Protein AF-A0A251TJL8-F1 (afdb_monomer_lite)

Structure (mmCIF, N/CA/C/O backbone):
data_AF-A0A251TJL8-F1
#
_entry.id   AF-A0A251TJL8-F1
#
loop_
_atom_site.group_PDB
_atom_site.id
_atom_site.type_symbol
_atom_site.label_atom_id
_atom_site.label_alt_id
_atom_site.label_comp_id
_atom_site.label_asym_id
_atom_site.label_entity_id
_atom_site.label_seq_id
_atom_site.pdbx_PDB_ins_code
_atom_site.Cartn_x
_atom_site.Cartn_y
_atom_site.Cartn_z
_atom_site.occupancy
_atom_site.B_iso_or_equiv
_atom_site.auth_seq_id
_atom_site.auth_comp_id
_atom_site.auth_asym_id
_atom_site.auth_atom_id
_atom_site.pdbx_PDB_model_num
ATOM 1 N N . MET A 1 1 ? 9.223 10.753 -21.180 1.00 59.72 1 MET A N 1
ATOM 2 C CA . MET A 1 1 ? 9.774 10.378 -19.856 1.00 59.72 1 MET A CA 1
ATOM 3 C C . MET A 1 1 ? 9.336 11.410 -18.832 1.00 59.72 1 MET A C 1
ATOM 5 O O . MET A 1 1 ? 9.448 12.601 -19.117 1.00 59.72 1 MET A O 1
ATOM 9 N N . GLY A 1 2 ? 8.805 10.975 -17.691 1.00 65.75 2 GLY A N 1
ATOM 10 C CA . GLY A 1 2 ? 8.322 11.864 -16.628 1.00 65.75 2 GLY A CA 1
ATOM 11 C C . GLY A 1 2 ? 8.995 11.621 -15.283 1.00 65.75 2 GLY A C 1
ATOM 12 O O . GLY A 1 2 ? 9.904 10.798 -15.202 1.00 65.75 2 GLY A O 1
ATOM 13 N N . PRO A 1 3 ? 8.592 12.359 -14.240 1.00 74.06 3 PRO A N 1
ATOM 14 C CA . PRO A 1 3 ? 9.134 12.182 -12.897 1.00 74.06 3 PRO A CA 1
ATOM 15 C C . PRO A 1 3 ? 8.833 10.772 -12.375 1.00 74.06 3 PRO A C 1
ATOM 17 O O . PRO A 1 3 ? 7.787 10.224 -12.689 1.00 74.06 3 PRO A O 1
ATOM 20 N N . VAL A 1 4 ? 9.729 10.216 -11.558 1.00 81.25 4 VAL A N 1
ATOM 21 C CA . VAL A 1 4 ? 9.520 8.965 -10.807 1.00 81.25 4 VAL A CA 1
ATOM 22 C C . VAL A 1 4 ? 9.903 9.190 -9.344 1.00 81.25 4 VAL A C 1
ATOM 24 O O . VAL A 1 4 ? 10.608 10.157 -9.030 1.00 81.25 4 VAL A O 1
ATOM 27 N N . ILE A 1 5 ? 9.463 8.320 -8.432 1.00 80.12 5 ILE A N 1
ATOM 28 C CA . ILE A 1 5 ? 9.844 8.425 -7.013 1.00 80.12 5 ILE A CA 1
ATOM 29 C C . ILE A 1 5 ? 11.186 7.732 -6.772 1.00 80.12 5 ILE A C 1
ATOM 31 O O . ILE A 1 5 ? 11.252 6.528 -6.537 1.00 80.12 5 ILE A O 1
ATOM 35 N N . SER A 1 6 ? 12.261 8.517 -6.808 1.00 79.88 6 SER A N 1
ATOM 36 C CA . SER A 1 6 ? 13.627 8.069 -6.497 1.00 79.88 6 SER A CA 1
ATOM 37 C C . SER A 1 6 ? 14.022 8.088 -5.006 1.00 79.88 6 SER A C 1
ATOM 39 O O . SER A 1 6 ? 14.875 7.284 -4.633 1.00 79.88 6 SER A O 1
ATOM 41 N N . PRO A 1 7 ? 13.470 8.954 -4.126 1.00 83.56 7 PRO A N 1
ATOM 42 C CA . PRO A 1 7 ? 13.736 8.880 -2.684 1.00 83.56 7 PRO A CA 1
ATOM 43 C C . PRO A 1 7 ? 13.122 7.639 -2.020 1.00 83.56 7 PRO A C 1
ATOM 45 O O . PRO A 1 7 ? 12.142 7.094 -2.525 1.00 83.56 7 PRO A O 1
ATOM 48 N N . ASP A 1 8 ? 13.650 7.243 -0.857 1.00 87.31 8 ASP A N 1
ATOM 49 C CA . ASP A 1 8 ? 13.083 6.166 -0.033 1.00 87.31 8 ASP A CA 1
ATOM 50 C C . ASP A 1 8 ? 11.591 6.393 0.257 1.00 87.31 8 ASP A C 1
ATOM 52 O O . ASP A 1 8 ? 11.160 7.472 0.674 1.00 87.31 8 ASP A O 1
ATOM 56 N N . ILE A 1 9 ? 10.798 5.349 0.024 1.00 86.69 9 ILE A N 1
ATOM 57 C CA . ILE A 1 9 ? 9.342 5.380 0.126 1.00 86.69 9 ILE A CA 1
ATOM 58 C C . ILE A 1 9 ? 8.945 4.955 1.539 1.00 86.69 9 ILE A C 1
ATOM 60 O O . ILE A 1 9 ? 9.308 3.874 2.011 1.00 86.69 9 ILE A O 1
ATOM 64 N N . THR A 1 10 ? 8.157 5.792 2.213 1.00 87.19 10 THR A N 1
ATOM 65 C CA . THR A 1 10 ? 7.602 5.492 3.538 1.00 87.19 10 THR A CA 1
ATOM 66 C C . THR A 1 10 ? 6.084 5.409 3.447 1.00 87.19 10 THR A C 1
ATOM 68 O O . THR A 1 10 ? 5.389 6.385 3.162 1.00 87.19 10 THR A O 1
ATOM 71 N N . VAL A 1 11 ? 5.535 4.228 3.715 1.00 86.56 11 VAL A N 1
ATOM 72 C CA . VAL A 1 11 ? 4.094 3.999 3.635 1.00 86.56 11 VAL A CA 1
ATOM 73 C C . VAL A 1 11 ? 3.446 4.305 4.978 1.00 86.56 11 VAL A C 1
ATOM 75 O O . VAL A 1 11 ? 3.629 3.570 5.946 1.00 86.56 11 VAL A O 1
ATOM 78 N N . HIS A 1 12 ? 2.661 5.378 5.046 1.00 86.44 12 HIS A N 1
ATOM 79 C CA . HIS A 1 12 ? 1.807 5.670 6.191 1.00 86.44 12 HIS A CA 1
ATOM 80 C C . HIS A 1 12 ? 0.407 5.110 5.963 1.00 86.44 12 HIS A C 1
ATOM 82 O O . HIS A 1 12 ? -0.157 5.126 4.870 1.00 86.44 12 HIS A O 1
ATOM 88 N N . VAL A 1 13 ? -0.190 4.588 7.024 1.00 86.56 13 VAL A N 1
ATOM 89 C CA . VAL A 1 13 ? -1.437 3.839 6.895 1.00 86.56 13 VAL A CA 1
ATOM 90 C C . VAL A 1 13 ? -2.501 4.409 7.814 1.00 86.56 13 VAL A C 1
ATOM 92 O O . VAL A 1 13 ? -2.283 4.529 9.019 1.00 86.56 13 VAL A O 1
ATOM 95 N N . VAL A 1 14 ? -3.683 4.702 7.265 1.00 86.44 14 VAL A N 1
ATOM 96 C CA . VAL A 1 14 ? -4.884 4.996 8.049 1.00 86.44 14 VAL A CA 1
ATOM 97 C C . VAL A 1 14 ? -5.824 3.791 8.001 1.00 86.44 14 VAL A C 1
ATOM 99 O O . VAL A 1 14 ? -6.512 3.530 7.019 1.00 86.44 14 VAL A O 1
ATOM 102 N N . TRP A 1 15 ? -5.901 3.067 9.115 1.00 87.12 15 TRP A N 1
ATOM 103 C CA . TRP A 1 15 ? -6.869 1.999 9.335 1.00 87.12 15 TRP A CA 1
ATOM 104 C C . TRP A 1 15 ? -8.268 2.583 9.510 1.00 87.12 15 TRP A C 1
ATOM 106 O O . TRP A 1 15 ? -8.681 2.888 10.633 1.00 87.12 15 TRP A O 1
ATOM 116 N N . TYR A 1 16 ? -8.981 2.742 8.402 1.00 83.19 16 TYR A N 1
ATOM 117 C CA . TYR A 1 16 ? -10.357 3.217 8.405 1.00 83.19 16 TYR A CA 1
ATOM 118 C C . TYR A 1 16 ? -11.323 2.049 8.663 1.00 83.19 16 TYR A C 1
ATOM 120 O O . TYR A 1 16 ? -11.284 1.013 7.996 1.00 83.19 16 TYR A O 1
ATOM 128 N N . GLY A 1 17 ? -12.139 2.178 9.706 1.00 83.62 17 GLY A N 1
ATOM 129 C CA . GLY A 1 17 ? -13.023 1.138 10.223 1.00 83.62 17 GLY A CA 1
ATOM 130 C C . GLY A 1 17 ? -12.370 0.172 11.214 1.00 83.62 17 GLY A C 1
ATOM 131 O O . GLY A 1 17 ? -11.328 0.433 11.822 1.00 83.62 17 GLY A O 1
ATOM 132 N N . THR A 1 18 ? -13.027 -0.972 11.415 1.00 84.88 18 THR A N 1
ATOM 133 C CA . THR A 1 18 ? -12.582 -1.991 12.374 1.00 84.88 18 THR A CA 1
ATOM 134 C C . THR A 1 18 ? -11.709 -3.031 11.684 1.00 84.88 18 THR A C 1
ATOM 136 O O . THR A 1 18 ? -12.169 -3.753 10.807 1.00 84.88 18 THR A O 1
ATOM 139 N N . TRP A 1 19 ? -10.454 -3.125 12.123 1.00 85.81 19 TRP A N 1
ATOM 140 C CA . TRP A 1 19 ? -9.439 -4.012 11.556 1.00 85.81 19 TRP A CA 1
ATOM 141 C C . TRP A 1 19 ? -8.902 -4.965 12.616 1.00 85.81 19 TRP A C 1
ATOM 143 O O . TRP A 1 19 ? -8.437 -4.517 13.672 1.00 85.81 19 TRP A O 1
ATOM 153 N N . LYS A 1 20 ? -8.909 -6.269 12.320 1.00 89.62 20 LYS A N 1
ATOM 154 C CA . LYS A 1 20 ? -8.320 -7.272 13.215 1.00 89.62 20 LYS A CA 1
ATOM 155 C C . LYS A 1 20 ? -6.793 -7.109 13.251 1.00 89.62 20 LYS A C 1
ATOM 157 O O . LYS A 1 20 ? -6.189 -6.851 12.208 1.00 89.62 20 LYS A O 1
ATOM 162 N N . PRO A 1 21 ? -6.130 -7.343 14.399 1.00 92.06 21 PRO A N 1
ATOM 163 C CA . PRO A 1 21 ? -4.669 -7.302 14.480 1.00 92.06 21 PRO A CA 1
ATOM 164 C C . PRO A 1 21 ? -3.969 -8.219 13.465 1.00 92.06 21 PRO A C 1
ATOM 166 O O . PRO A 1 21 ? -2.954 -7.827 12.895 1.00 92.06 21 PRO A O 1
ATOM 169 N N . ALA A 1 22 ? -4.542 -9.398 13.189 1.00 90.62 22 ALA A N 1
ATOM 170 C CA . ALA A 1 22 ? -4.023 -10.337 12.194 1.00 90.62 22 ALA A CA 1
ATOM 171 C C . ALA A 1 22 ? -4.044 -9.762 10.765 1.00 90.62 22 ALA A C 1
ATOM 173 O O . ALA A 1 22 ? -3.046 -9.860 10.061 1.00 90.62 22 ALA A O 1
ATOM 174 N N . GLN A 1 23 ? -5.130 -9.089 10.371 1.00 88.19 23 GLN A N 1
ATOM 175 C CA . GLN A 1 23 ? -5.260 -8.465 9.047 1.00 88.19 23 GLN A CA 1
ATOM 176 C C . GLN A 1 23 ? -4.229 -7.347 8.853 1.00 88.19 23 GLN A C 1
ATOM 178 O O . GLN A 1 23 ? -3.567 -7.268 7.822 1.00 88.19 23 GLN A O 1
ATOM 183 N N . LYS A 1 24 ? -4.030 -6.515 9.882 1.00 90.12 24 LYS A N 1
ATOM 184 C CA . LYS A 1 24 ? -3.007 -5.462 9.848 1.00 90.12 24 LYS A CA 1
ATOM 185 C C . LYS A 1 24 ? -1.599 -6.023 9.749 1.00 90.12 24 LYS A C 1
ATOM 187 O O . LYS A 1 24 ? -0.766 -5.452 9.057 1.00 90.12 24 LYS A O 1
ATOM 192 N N . ARG A 1 25 ? -1.330 -7.126 10.457 1.00 92.81 25 ARG A N 1
ATOM 193 C CA . ARG A 1 25 ? -0.027 -7.792 10.417 1.00 92.81 25 ARG A CA 1
ATOM 194 C C . ARG A 1 25 ? 0.315 -8.235 8.999 1.00 92.81 25 ARG A C 1
ATOM 196 O O . ARG A 1 25 ? 1.399 -7.905 8.543 1.00 92.81 25 ARG A O 1
ATOM 203 N N . ILE A 1 26 ? -0.633 -8.859 8.301 1.00 90.75 26 ILE A N 1
ATOM 204 C CA . ILE A 1 26 ? -0.460 -9.285 6.907 1.00 90.75 26 ILE A CA 1
ATOM 205 C C . ILE A 1 26 ? -0.093 -8.091 6.009 1.00 90.75 26 ILE A C 1
ATOM 207 O O . ILE A 1 26 ? 0.874 -8.164 5.259 1.00 90.75 26 ILE A O 1
ATOM 211 N N . ILE A 1 27 ? -0.810 -6.967 6.118 1.00 89.56 27 ILE A N 1
ATOM 212 C CA . ILE A 1 27 ? -0.531 -5.773 5.298 1.00 89.56 27 ILE A CA 1
ATOM 213 C C . ILE A 1 27 ? 0.840 -5.164 5.629 1.00 89.56 27 ILE A C 1
ATOM 215 O O . ILE A 1 27 ? 1.566 -4.768 4.721 1.00 89.56 27 ILE A O 1
ATOM 219 N N . ARG A 1 28 ? 1.234 -5.119 6.908 1.00 91.69 28 ARG A N 1
ATOM 220 C CA . ARG A 1 28 ? 2.572 -4.643 7.302 1.00 91.69 28 ARG A CA 1
ATOM 221 C C . ARG A 1 28 ? 3.684 -5.542 6.767 1.00 91.69 28 ARG A C 1
ATOM 223 O O . ARG A 1 28 ? 4.674 -5.039 6.246 1.00 91.69 28 ARG A O 1
ATOM 230 N N . GLU A 1 29 ? 3.523 -6.857 6.895 1.00 91.75 29 GLU A N 1
ATOM 231 C CA . GLU A 1 29 ? 4.467 -7.840 6.352 1.00 91.75 29 GLU A CA 1
ATOM 232 C C . GLU A 1 29 ? 4.574 -7.707 4.829 1.00 91.75 29 GLU A C 1
ATOM 234 O O . GLU A 1 29 ? 5.682 -7.707 4.295 1.00 91.75 29 GLU A O 1
ATOM 239 N N . PHE A 1 30 ? 3.448 -7.494 4.143 1.00 91.19 30 PHE A N 1
ATOM 240 C CA . PHE A 1 30 ? 3.417 -7.241 2.707 1.00 91.19 30 PHE A CA 1
ATOM 241 C C . PHE A 1 30 ? 4.177 -5.962 2.317 1.00 91.19 30 PHE A C 1
ATOM 243 O O . PHE A 1 30 ? 5.053 -6.023 1.459 1.00 91.19 30 PHE A O 1
ATOM 250 N N . ILE A 1 31 ? 3.924 -4.823 2.973 1.00 90.44 31 ILE A N 1
ATOM 251 C CA . ILE A 1 31 ? 4.638 -3.561 2.690 1.00 90.44 31 ILE A CA 1
ATOM 252 C C . ILE A 1 31 ? 6.149 -3.723 2.904 1.00 90.44 31 ILE A C 1
ATOM 254 O O . ILE A 1 31 ? 6.948 -3.298 2.074 1.00 90.44 31 ILE A O 1
ATOM 258 N N . ASN A 1 32 ? 6.557 -4.403 3.977 1.00 91.00 32 ASN A N 1
ATOM 259 C CA . ASN A 1 32 ? 7.974 -4.662 4.237 1.00 91.00 32 ASN A CA 1
ATOM 260 C C . ASN A 1 32 ? 8.592 -5.666 3.244 1.00 91.00 32 ASN A C 1
ATOM 262 O O . ASN A 1 32 ? 9.812 -5.689 3.077 1.00 91.00 32 ASN A O 1
ATOM 266 N N . SER A 1 33 ? 7.779 -6.480 2.560 1.00 91.00 33 SER A N 1
ATOM 267 C CA . SER A 1 33 ? 8.262 -7.474 1.595 1.00 91.00 33 SER A CA 1
ATOM 268 C C . SER A 1 33 ? 8.805 -6.874 0.291 1.00 91.00 33 SER A C 1
ATOM 270 O O . SER A 1 33 ? 9.574 -7.539 -0.399 1.00 91.00 33 SER A O 1
ATOM 272 N N . PHE A 1 34 ? 8.495 -5.607 -0.007 1.00 89.19 34 PHE A N 1
ATOM 273 C CA . PHE A 1 34 ? 9.067 -4.865 -1.140 1.00 89.19 34 PHE A CA 1
ATOM 274 C C . PHE A 1 34 ? 10.588 -4.714 -1.043 1.00 89.19 34 PHE A C 1
ATOM 276 O O . PHE A 1 34 ? 11.293 -4.882 -2.035 1.00 89.19 34 PHE A O 1
ATOM 283 N N . SER A 1 35 ? 11.088 -4.448 0.167 1.00 89.12 35 SER A N 1
ATOM 284 C CA . SER A 1 35 ? 12.521 -4.282 0.454 1.00 89.12 35 SER A CA 1
ATOM 285 C C . SER A 1 35 ? 13.167 -5.550 1.010 1.00 89.12 35 SER A C 1
ATOM 287 O O . SER A 1 35 ? 14.334 -5.533 1.406 1.00 89.12 35 SER A O 1
ATOM 289 N N . ALA A 1 36 ? 12.412 -6.646 1.114 1.00 87.50 36 ALA A N 1
ATOM 290 C CA . ALA A 1 36 ? 12.906 -7.860 1.740 1.00 87.50 36 ALA A CA 1
ATOM 291 C C . ALA A 1 36 ? 13.941 -8.568 0.848 1.00 87.50 36 ALA A C 1
ATOM 293 O O . ALA A 1 36 ? 13.770 -8.635 -0.377 1.00 87.50 36 ALA A O 1
ATOM 294 N N . PRO A 1 37 ? 14.994 -9.157 1.451 1.00 83.75 37 PRO A N 1
ATOM 295 C CA . PRO A 1 37 ? 15.955 -9.956 0.708 1.00 83.75 37 PRO A CA 1
ATOM 296 C C . PRO A 1 37 ? 15.246 -11.143 0.052 1.00 83.75 37 PRO A C 1
ATOM 298 O O . PRO A 1 37 ? 14.426 -11.823 0.676 1.00 83.75 37 PRO A O 1
ATOM 301 N N . ILE A 1 38 ? 15.578 -11.398 -1.211 1.00 77.50 38 ILE A N 1
ATOM 302 C CA . ILE A 1 38 ? 14.961 -12.468 -1.994 1.00 77.50 38 ILE A CA 1
ATOM 303 C C . ILE A 1 38 ? 15.404 -13.807 -1.416 1.00 77.50 38 ILE A C 1
ATOM 305 O O . ILE A 1 38 ? 16.584 -14.150 -1.432 1.00 77.50 38 ILE A O 1
ATOM 309 N N . ARG A 1 39 ? 14.440 -14.560 -0.886 1.00 76.06 39 ARG A N 1
ATOM 310 C CA . ARG A 1 39 ? 14.663 -15.925 -0.387 1.00 76.06 39 ARG A CA 1
ATOM 311 C C . ARG A 1 39 ? 14.075 -16.989 -1.308 1.00 76.06 39 ARG A C 1
ATOM 313 O O . ARG A 1 39 ? 14.575 -18.108 -1.331 1.00 76.06 39 ARG A O 1
ATOM 320 N N . ARG A 1 40 ? 13.001 -16.661 -2.033 1.00 78.81 40 ARG A N 1
ATOM 321 C CA . ARG A 1 40 ? 12.306 -17.535 -2.989 1.00 78.81 40 ARG A CA 1
ATOM 322 C C . ARG A 1 40 ? 11.672 -16.676 -4.074 1.00 78.81 40 ARG A C 1
ATOM 324 O O . ARG A 1 40 ? 11.045 -15.679 -3.734 1.00 78.81 40 ARG A O 1
ATOM 331 N N . SER A 1 41 ? 11.800 -17.091 -5.329 1.00 78.00 41 SER A N 1
ATOM 332 C CA . SER A 1 41 ? 11.172 -16.424 -6.472 1.00 78.00 41 SER A CA 1
ATOM 333 C C . SER A 1 41 ? 9.989 -17.245 -7.005 1.00 78.00 41 SER A C 1
ATOM 335 O O . SER A 1 41 ? 10.051 -18.479 -6.975 1.00 78.00 41 SER A O 1
ATOM 337 N N . PRO A 1 42 ? 8.927 -16.596 -7.517 1.00 81.44 42 PRO A N 1
ATOM 338 C CA . PRO A 1 42 ? 8.734 -15.142 -7.581 1.00 81.44 42 PRO A CA 1
ATOM 339 C C . PRO A 1 42 ? 8.414 -14.521 -6.206 1.00 81.44 42 PRO A C 1
ATOM 341 O O . PRO A 1 42 ? 7.748 -15.141 -5.378 1.00 81.44 42 PRO A O 1
ATOM 344 N N . SER A 1 43 ? 8.877 -13.288 -5.975 1.00 86.25 43 SER A N 1
ATOM 345 C CA . SER A 1 43 ? 8.623 -12.510 -4.752 1.00 86.25 43 SER A CA 1
ATOM 346 C C . SER A 1 43 ? 8.151 -11.081 -5.046 1.00 86.25 43 SER A C 1
ATOM 348 O O . SER A 1 43 ? 8.272 -10.591 -6.167 1.00 86.25 43 SER A O 1
ATOM 350 N N . VAL A 1 44 ? 7.626 -10.394 -4.024 1.00 87.62 44 VAL A N 1
ATOM 351 C CA . VAL A 1 44 ? 7.226 -8.977 -4.129 1.00 87.62 44 VAL A CA 1
ATOM 352 C C . VAL A 1 44 ? 8.427 -8.094 -4.463 1.00 87.62 44 VAL A C 1
ATOM 354 O O . VAL A 1 44 ? 8.303 -7.194 -5.288 1.00 87.62 44 VAL A O 1
ATOM 357 N N . SER A 1 45 ? 9.603 -8.382 -3.899 1.00 86.56 45 SER A N 1
ATOM 358 C CA . SER A 1 45 ? 10.832 -7.666 -4.237 1.00 86.56 45 SER A CA 1
ATOM 359 C C . SER A 1 45 ? 11.328 -7.973 -5.657 1.00 86.56 45 SER A C 1
ATOM 361 O O . SER A 1 45 ? 11.827 -7.063 -6.316 1.00 86.56 45 SER A O 1
ATOM 363 N N . ASP A 1 46 ? 11.130 -9.192 -6.183 1.00 86.94 46 ASP A N 1
ATOM 364 C CA . ASP A 1 46 ? 11.387 -9.495 -7.605 1.00 86.94 46 ASP A CA 1
ATOM 365 C C . ASP A 1 46 ? 10.469 -8.688 -8.528 1.00 86.94 46 ASP A C 1
ATOM 367 O O . ASP A 1 46 ? 10.931 -8.088 -9.497 1.00 86.94 46 ASP A O 1
ATOM 371 N N . TRP A 1 47 ? 9.175 -8.623 -8.209 1.00 87.25 47 TRP A N 1
ATOM 372 C CA . TRP A 1 47 ? 8.227 -7.803 -8.960 1.00 87.25 47 TRP A CA 1
ATOM 373 C C . TRP A 1 47 ? 8.574 -6.308 -8.868 1.00 87.25 47 TRP A C 1
ATOM 375 O O . TRP A 1 47 ? 8.581 -5.610 -9.881 1.00 87.25 47 TRP A O 1
ATOM 385 N N . TRP A 1 48 ? 8.967 -5.820 -7.687 1.00 89.06 48 TRP A N 1
ATOM 386 C CA . TRP A 1 48 ? 9.369 -4.425 -7.497 1.00 89.06 48 TRP A CA 1
ATOM 387 C C . TRP A 1 48 ? 10.618 -4.051 -8.301 1.00 89.06 48 TRP A C 1
ATOM 389 O O . TRP A 1 48 ? 10.755 -2.906 -8.725 1.00 89.06 48 TRP A O 1
ATOM 399 N N . LYS A 1 49 ? 11.530 -4.995 -8.567 1.00 86.06 49 LYS A N 1
ATOM 400 C CA . LYS A 1 49 ? 12.673 -4.752 -9.466 1.00 86.06 49 LYS A CA 1
ATOM 401 C C . LYS A 1 49 ? 12.243 -4.457 -10.898 1.00 86.06 49 LYS A C 1
ATOM 403 O O . LYS A 1 49 ? 12.894 -3.651 -11.551 1.00 86.06 49 LYS A O 1
ATOM 408 N N . VAL A 1 50 ? 11.157 -5.071 -11.372 1.00 85.25 50 VAL A N 1
ATOM 409 C CA . VAL A 1 50 ? 10.597 -4.764 -12.697 1.00 85.25 50 VAL A CA 1
ATOM 410 C C . VAL A 1 50 ? 10.083 -3.327 -12.724 1.00 85.25 50 VAL A C 1
ATOM 412 O O . VAL A 1 50 ? 10.367 -2.594 -13.665 1.00 85.25 50 VAL A O 1
ATOM 415 N N . VAL A 1 51 ? 9.404 -2.888 -11.660 1.00 84.44 51 VAL A N 1
ATOM 416 C CA . VAL A 1 51 ? 8.960 -1.491 -11.521 1.00 84.44 51 VAL A CA 1
ATOM 417 C C . VAL A 1 51 ? 10.162 -0.538 -11.469 1.00 84.44 51 VAL A C 1
ATOM 419 O O . VAL A 1 51 ? 10.139 0.518 -12.083 1.00 84.44 51 VAL A O 1
ATOM 422 N N . GLN A 1 52 ? 11.269 -0.923 -10.837 1.00 85.31 52 GLN A N 1
ATOM 423 C CA . GLN A 1 52 ? 12.489 -0.104 -10.798 1.00 85.31 52 GLN A CA 1
ATOM 424 C C . GLN A 1 52 ? 13.173 0.114 -12.158 1.00 85.31 52 GLN A C 1
ATOM 426 O O . GLN A 1 52 ? 14.094 0.928 -12.231 1.00 85.31 52 GLN A O 1
ATOM 431 N N . LEU A 1 53 ? 12.748 -0.568 -13.228 1.00 85.56 53 LEU A N 1
ATOM 432 C CA . LEU A 1 53 ? 13.268 -0.328 -14.579 1.00 85.56 53 LEU A CA 1
ATOM 433 C C . LEU A 1 53 ? 12.828 1.030 -15.153 1.00 85.56 53 LEU A C 1
ATOM 435 O O . LEU A 1 53 ? 13.469 1.525 -16.078 1.00 85.56 53 LEU A O 1
ATOM 439 N N . TYR A 1 54 ? 11.776 1.650 -14.606 1.00 80.62 54 TYR A N 1
ATOM 440 C CA . TYR A 1 54 ? 11.350 2.992 -15.007 1.00 80.62 54 TYR A CA 1
ATOM 441 C C . TYR A 1 54 ? 12.252 4.070 -14.387 1.00 80.62 54 TYR A C 1
ATOM 443 O O . TYR A 1 54 ? 12.596 4.025 -13.202 1.00 80.62 54 TYR A O 1
ATOM 451 N N . THR A 1 55 ? 12.622 5.062 -15.199 1.00 82.31 55 THR A N 1
ATOM 452 C CA . THR A 1 55 ? 13.577 6.121 -14.843 1.00 82.31 55 THR A CA 1
ATOM 453 C C . THR A 1 55 ? 12.981 7.508 -15.045 1.00 82.31 55 THR A C 1
ATOM 455 O O . THR A 1 55 ? 12.121 7.711 -15.896 1.00 82.31 55 THR A O 1
ATOM 458 N N . ASN A 1 56 ? 13.433 8.500 -14.280 1.00 79.50 56 ASN A N 1
ATOM 459 C CA . ASN A 1 56 ? 13.100 9.893 -14.577 1.00 79.50 56 ASN A CA 1
ATOM 460 C C . ASN A 1 56 ? 13.950 10.454 -15.737 1.00 79.50 56 ASN A C 1
ATOM 462 O O . ASN A 1 56 ? 14.830 9.796 -16.288 1.00 79.50 56 ASN A O 1
ATOM 466 N N . GLN A 1 57 ? 13.725 11.728 -16.067 1.00 74.00 57 GLN A N 1
ATOM 467 C CA . GLN A 1 57 ? 14.494 12.467 -17.079 1.00 74.00 57 GLN A CA 1
ATOM 468 C C . GLN A 1 57 ? 15.994 12.615 -16.748 1.00 74.00 57 GLN A C 1
ATOM 470 O O . GLN A 1 57 ? 16.776 12.921 -17.640 1.00 74.00 57 GLN A O 1
ATOM 475 N N . THR A 1 58 ? 16.405 12.392 -15.494 1.00 79.00 58 THR A N 1
ATOM 476 C CA . THR A 1 58 ? 17.812 12.418 -15.057 1.00 79.00 58 THR A CA 1
ATOM 477 C C . THR A 1 58 ? 18.438 11.021 -14.995 1.00 79.00 58 THR A C 1
ATOM 479 O O . THR A 1 58 ? 19.544 10.873 -14.482 1.00 79.00 58 THR A O 1
ATOM 482 N N . GLY A 1 59 ? 17.735 9.984 -15.468 1.00 79.31 59 GLY A N 1
ATOM 483 C CA . GLY A 1 59 ? 18.193 8.593 -15.424 1.00 79.31 59 GLY A CA 1
ATOM 484 C C . GLY A 1 59 ? 18.149 7.951 -14.034 1.00 79.31 59 GLY A C 1
ATOM 485 O O . GLY A 1 59 ? 18.657 6.849 -13.863 1.00 79.31 59 GLY A O 1
ATOM 486 N N . SER A 1 60 ? 17.557 8.607 -13.033 1.00 83.69 60 SER A N 1
ATOM 487 C CA . SER A 1 60 ? 17.377 8.028 -11.702 1.00 83.69 60 SER A CA 1
ATOM 488 C C . SER A 1 60 ? 16.199 7.061 -11.696 1.00 83.69 60 SER A C 1
ATOM 490 O O . SER A 1 60 ? 15.090 7.406 -12.112 1.00 83.69 60 SER A O 1
ATOM 492 N N . ASN A 1 61 ? 16.443 5.858 -11.191 1.00 85.81 61 ASN A N 1
ATOM 493 C CA . ASN A 1 61 ? 15.435 4.817 -11.041 1.00 85.81 61 ASN A CA 1
ATOM 494 C C . ASN A 1 61 ? 14.485 5.117 -9.874 1.00 85.81 61 ASN A C 1
ATOM 496 O O . ASN A 1 61 ? 14.740 5.976 -9.019 1.00 85.81 61 ASN A O 1
ATOM 500 N N . ILE A 1 62 ? 13.387 4.368 -9.835 1.00 85.81 62 ILE A N 1
ATOM 501 C CA . ILE A 1 62 ? 12.497 4.298 -8.674 1.00 85.81 62 ILE A CA 1
ATOM 502 C C . ILE A 1 62 ? 13.249 3.722 -7.466 1.00 85.81 62 ILE A C 1
ATOM 504 O O . ILE A 1 62 ? 14.122 2.864 -7.612 1.00 85.81 62 ILE A O 1
ATOM 508 N N . SER A 1 63 ? 12.904 4.179 -6.260 1.00 86.38 63 SER A N 1
ATOM 509 C CA . SER A 1 63 ? 13.534 3.684 -5.038 1.00 86.38 63 SER A CA 1
ATOM 510 C C . SER A 1 63 ? 13.269 2.198 -4.805 1.00 86.38 63 SER A C 1
ATOM 512 O O . SER A 1 63 ? 12.135 1.713 -4.834 1.00 86.38 63 SER A O 1
ATOM 514 N N . ARG A 1 64 ? 14.340 1.475 -4.479 1.00 85.50 64 ARG A N 1
ATOM 515 C CA . ARG A 1 64 ? 14.282 0.090 -3.996 1.00 85.50 64 ARG A CA 1
ATOM 516 C C . ARG A 1 64 ? 13.726 -0.027 -2.578 1.00 85.50 64 ARG A C 1
ATOM 518 O O . ARG A 1 64 ? 13.322 -1.114 -2.177 1.00 85.50 64 ARG A O 1
ATOM 525 N N . THR A 1 65 ? 13.774 1.061 -1.813 1.00 87.94 65 THR A N 1
ATOM 526 C CA . THR A 1 65 ? 13.494 1.053 -0.382 1.00 87.94 65 THR A CA 1
ATOM 527 C C . THR A 1 65 ? 12.062 1.499 -0.146 1.00 87.94 65 THR A C 1
ATOM 529 O O . THR A 1 65 ? 11.712 2.666 -0.304 1.00 87.94 65 THR A O 1
ATOM 532 N N . VAL A 1 66 ? 11.242 0.554 0.282 1.00 90.19 66 VAL A N 1
ATOM 533 C CA . VAL A 1 66 ? 9.898 0.764 0.813 1.00 90.19 66 VAL A CA 1
ATOM 534 C C . VAL A 1 66 ? 9.890 0.333 2.274 1.00 90.19 66 VAL A C 1
ATOM 536 O O . VAL A 1 66 ? 10.279 -0.792 2.604 1.00 90.19 66 VAL A O 1
ATOM 539 N N . THR A 1 67 ? 9.439 1.218 3.155 1.00 89.88 67 THR A N 1
ATOM 540 C CA . THR A 1 67 ? 9.331 0.937 4.589 1.00 89.88 67 THR A CA 1
ATOM 541 C C . THR A 1 67 ? 7.955 1.290 5.122 1.00 89.88 67 THR A C 1
ATOM 543 O O . THR A 1 67 ? 7.269 2.178 4.612 1.00 89.88 67 THR A O 1
ATOM 546 N N . MET A 1 68 ? 7.540 0.580 6.168 1.00 89.25 68 MET A N 1
ATOM 547 C CA . MET A 1 68 ? 6.324 0.914 6.892 1.00 89.25 68 MET A CA 1
ATOM 548 C C . MET A 1 68 ? 6.571 2.096 7.839 1.00 89.25 68 MET A C 1
ATOM 550 O O . MET A 1 68 ? 7.461 2.054 8.686 1.00 89.25 68 MET A O 1
ATOM 554 N N . GLY A 1 69 ? 5.757 3.140 7.709 1.00 87.62 69 GLY A N 1
ATOM 555 C CA . GLY A 1 69 ? 5.784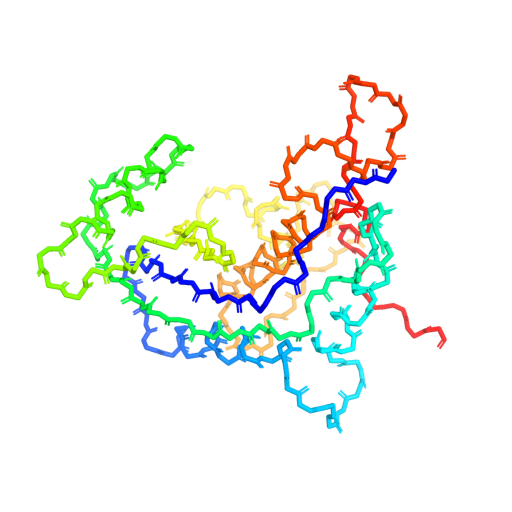 4.320 8.562 1.00 87.62 69 GLY A CA 1
ATOM 556 C C . GLY A 1 69 ? 4.769 4.265 9.707 1.00 87.62 69 GLY A C 1
ATOM 557 O O . GLY A 1 69 ? 4.306 3.213 10.138 1.00 87.62 69 GLY A O 1
ATOM 558 N N . GLN A 1 70 ? 4.395 5.444 10.204 1.00 88.44 70 GLN A N 1
ATOM 559 C CA . GLN A 1 70 ? 3.360 5.604 11.228 1.00 88.44 70 GLN A CA 1
ATOM 560 C C . GLN A 1 70 ? 1.978 5.111 10.769 1.00 88.44 70 GLN A C 1
ATOM 562 O O . GLN A 1 70 ? 1.578 5.293 9.615 1.00 88.44 70 GLN A O 1
ATOM 567 N N . GLU A 1 71 ? 1.227 4.551 11.716 1.00 89.25 71 GLU A N 1
ATOM 568 C CA . GLU A 1 71 ? -0.126 4.028 11.525 1.00 89.25 71 GLU A CA 1
ATOM 569 C C . GLU A 1 71 ? -1.149 4.835 12.335 1.00 89.25 71 GLU A C 1
ATOM 571 O O . GLU A 1 71 ? -0.949 5.135 13.516 1.00 89.25 71 GLU A O 1
ATOM 576 N N . LYS A 1 72 ? -2.309 5.111 11.737 1.00 88.94 72 LYS A N 1
ATOM 577 C CA . LYS A 1 72 ? -3.443 5.767 12.393 1.00 88.94 72 LYS A CA 1
ATOM 578 C C . LYS A 1 72 ? -4.678 4.890 12.358 1.00 88.94 72 LYS A C 1
ATOM 580 O O . LYS A 1 72 ? -4.885 4.141 11.420 1.00 88.94 72 LYS A O 1
ATOM 585 N N . ASN A 1 73 ? -5.513 4.982 13.385 1.00 88.56 73 ASN A N 1
ATOM 586 C CA . ASN A 1 73 ? -6.787 4.276 13.434 1.00 88.56 73 ASN A CA 1
ATOM 587 C C . ASN A 1 73 ? -7.940 5.268 13.410 1.00 88.56 73 ASN A C 1
ATOM 589 O O . ASN A 1 73 ? -7.978 6.167 14.248 1.00 88.56 73 ASN A O 1
ATOM 593 N N . ASP A 1 74 ? -8.895 5.026 12.524 1.00 85.75 74 ASP A N 1
ATOM 594 C CA . ASP A 1 74 ? -10.192 5.690 12.490 1.00 85.75 74 ASP A CA 1
ATOM 595 C C . ASP A 1 74 ? -11.289 4.623 12.570 1.00 85.75 74 ASP A C 1
ATOM 597 O O . ASP A 1 74 ? -11.873 4.201 11.575 1.00 85.75 74 ASP A O 1
ATOM 601 N N . ARG A 1 75 ? -11.525 4.121 13.785 1.00 85.06 75 ARG A N 1
ATOM 602 C CA . ARG A 1 75 ? -12.450 2.998 14.015 1.00 85.06 75 ARG A CA 1
ATOM 603 C C . ARG A 1 75 ? -13.917 3.383 13.849 1.00 85.06 75 ARG A C 1
ATOM 605 O O . ARG A 1 75 ? -14.739 2.507 13.601 1.00 85.06 75 ARG A O 1
ATOM 612 N N . LEU A 1 76 ? -14.229 4.667 14.023 1.00 85.94 76 LEU A N 1
ATOM 613 C CA . LEU A 1 76 ? -15.596 5.184 14.064 1.00 85.94 76 LEU A CA 1
ATOM 614 C C . LEU A 1 76 ? -16.137 5.547 12.682 1.00 85.94 76 LEU A C 1
ATOM 616 O O . LEU A 1 76 ? -17.290 5.953 12.594 1.00 85.94 76 LEU A O 1
ATOM 620 N N . LEU A 1 77 ? -15.335 5.370 11.626 1.00 82.81 77 LEU A N 1
ATOM 621 C CA . LEU A 1 77 ? -15.701 5.737 10.262 1.00 82.81 77 LEU A CA 1
ATOM 622 C C . LEU A 1 77 ? -16.070 7.226 10.200 1.00 82.81 77 LEU A C 1
ATOM 624 O O . LEU A 1 77 ? -17.218 7.575 9.932 1.00 82.81 77 LEU A O 1
ATOM 628 N N . SER A 1 78 ? -15.106 8.110 10.481 1.00 84.25 78 SER A N 1
ATOM 629 C CA . SER A 1 78 ? -15.347 9.558 10.624 1.00 84.25 78 SER A CA 1
ATOM 630 C C . SER A 1 78 ? -16.030 10.247 9.434 1.00 84.25 78 SER A C 1
ATOM 632 O O . SER A 1 78 ? -16.558 11.344 9.591 1.00 84.25 78 SER A O 1
ATOM 634 N N . GLN A 1 79 ? -16.025 9.633 8.250 1.00 84.19 79 GLN A N 1
ATOM 635 C CA . GLN A 1 79 ? -16.692 10.108 7.033 1.00 84.19 79 GLN A CA 1
ATOM 636 C C . GLN A 1 79 ? -17.795 9.149 6.551 1.00 84.19 79 GLN A C 1
ATOM 638 O O . GLN A 1 79 ? -18.198 9.163 5.390 1.00 84.19 79 GLN A O 1
ATOM 643 N N . GLY A 1 80 ? -18.288 8.286 7.438 1.00 81.25 80 GLY A N 1
ATOM 644 C CA . GLY A 1 80 ? -19.313 7.297 7.141 1.00 81.25 80 GLY A CA 1
ATOM 645 C C . GLY A 1 80 ? -18.797 6.069 6.389 1.00 81.25 80 GLY A C 1
ATOM 646 O O . GLY A 1 80 ? -17.601 5.823 6.241 1.00 81.25 80 GLY A O 1
ATOM 647 N N . ARG A 1 81 ? -19.741 5.251 5.923 1.00 72.88 81 ARG A N 1
ATOM 648 C CA . ARG A 1 81 ? -19.489 3.956 5.265 1.00 72.88 81 ARG A CA 1
ATOM 649 C C . ARG A 1 81 ? -19.289 4.071 3.754 1.00 72.88 81 ARG A C 1
ATOM 651 O O . ARG A 1 81 ? -19.555 3.119 3.034 1.00 72.88 81 ARG A O 1
ATOM 658 N N . MET A 1 82 ? -19.051 5.262 3.221 1.00 69.88 82 MET A N 1
ATOM 659 C CA . MET A 1 82 ? -18.821 5.430 1.791 1.00 69.88 82 MET A CA 1
ATOM 660 C C . MET A 1 82 ? -17.826 6.548 1.603 1.00 69.88 82 MET A C 1
ATOM 662 O O . MET A 1 82 ? -18.137 7.711 1.850 1.00 69.88 82 MET A O 1
ATOM 666 N N . LEU A 1 83 ? -16.627 6.176 1.181 1.00 68.56 83 LEU A N 1
ATOM 667 C CA . LEU A 1 83 ? -15.583 7.141 0.923 1.00 68.56 83 LEU A CA 1
ATOM 668 C C . LEU A 1 83 ? -15.632 7.592 -0.539 1.00 68.56 83 LEU A C 1
ATOM 670 O O . LEU A 1 83 ? -15.559 6.786 -1.461 1.00 68.56 83 LEU A O 1
ATOM 674 N N . THR A 1 84 ? -15.737 8.899 -0.735 1.00 74.31 84 THR A N 1
ATOM 675 C CA . THR A 1 84 ? -15.423 9.586 -1.987 1.00 74.31 84 THR A CA 1
ATOM 676 C C . THR A 1 84 ? -13.962 10.041 -1.974 1.00 74.31 84 THR A C 1
ATOM 678 O O . THR A 1 84 ? -13.310 10.074 -0.926 1.00 74.31 84 THR A O 1
ATOM 681 N N . ARG A 1 85 ? -13.437 10.473 -3.126 1.00 67.88 85 ARG A N 1
ATOM 682 C CA . ARG A 1 85 ? -12.087 11.059 -3.208 1.00 67.88 85 ARG A CA 1
ATOM 683 C C . ARG A 1 85 ? -11.895 12.215 -2.215 1.00 67.88 85 ARG A C 1
ATOM 685 O O . ARG A 1 85 ? -10.855 12.298 -1.566 1.00 67.88 85 ARG A O 1
ATOM 692 N N . LEU A 1 86 ? -12.911 13.065 -2.055 1.00 71.94 86 LEU A N 1
ATOM 693 C CA . LEU A 1 86 ? -12.885 14.189 -1.116 1.00 71.94 86 LEU A CA 1
ATOM 694 C C . LEU A 1 86 ? -12.873 13.718 0.340 1.00 71.94 86 LEU A C 1
ATOM 696 O O . LEU A 1 86 ? -12.069 14.199 1.136 1.00 71.94 86 LEU A O 1
ATOM 700 N N . SER A 1 87 ? -13.706 12.740 0.702 1.00 74.81 87 SER A N 1
ATOM 701 C CA . SER A 1 87 ? -13.722 12.248 2.082 1.00 74.81 87 SER A CA 1
ATOM 702 C C . SER A 1 87 ? -12.431 11.515 2.454 1.00 74.81 87 SER A C 1
ATOM 704 O O . SER 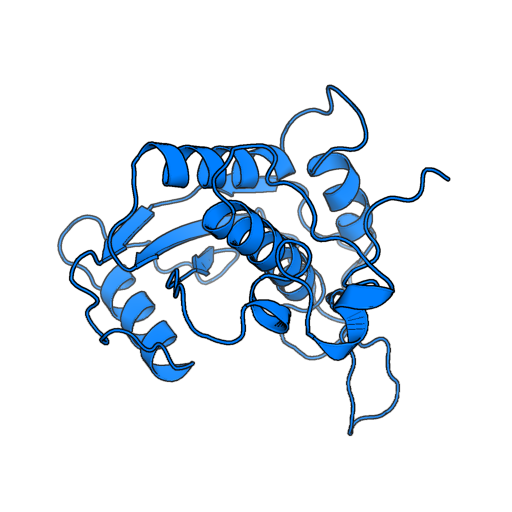A 1 87 ? -11.995 11.619 3.595 1.00 74.81 87 SER A O 1
ATOM 706 N N . VAL A 1 88 ? -11.768 10.829 1.511 1.00 74.75 88 VAL A N 1
ATOM 707 C CA . VAL A 1 88 ? -10.430 10.249 1.749 1.00 74.75 88 VAL A CA 1
ATOM 708 C C . VAL A 1 88 ? -9.426 11.345 2.118 1.00 74.75 88 VAL A C 1
ATOM 710 O O . VAL A 1 88 ? -8.717 11.216 3.116 1.00 74.75 88 VAL A O 1
ATOM 713 N N . GLN A 1 89 ? -9.405 12.457 1.376 1.00 77.75 89 GLN A N 1
ATOM 714 C CA . GLN A 1 89 ? -8.540 13.598 1.699 1.00 77.75 89 GLN A CA 1
ATOM 715 C C . GLN A 1 89 ? -8.846 14.175 3.088 1.00 77.75 89 GLN A C 1
ATOM 717 O O . GLN A 1 89 ? -7.923 14.532 3.822 1.00 77.75 89 GLN A O 1
ATOM 722 N N . LEU A 1 90 ? -10.122 14.227 3.484 1.00 81.69 90 LEU A N 1
ATOM 723 C CA . LEU A 1 90 ? -10.525 14.678 4.819 1.00 81.69 90 LEU A CA 1
ATOM 724 C C . LEU A 1 90 ? -10.055 13.726 5.927 1.00 81.69 90 LEU A C 1
ATOM 726 O O . LEU A 1 90 ? -9.516 14.202 6.928 1.00 81.69 90 LEU A O 1
ATOM 730 N N . VAL A 1 91 ? -10.178 12.408 5.737 1.00 83.06 91 VAL A N 1
ATOM 731 C CA . VAL A 1 91 ? -9.660 11.396 6.680 1.00 83.06 91 VAL A CA 1
ATOM 732 C C . VAL A 1 91 ? -8.148 11.549 6.860 1.00 83.06 91 VAL A C 1
ATOM 734 O O . VAL A 1 91 ? -7.656 11.580 7.989 1.00 83.06 91 VAL A O 1
ATOM 737 N N . ILE A 1 92 ? -7.402 11.711 5.764 1.00 82.94 92 ILE A N 1
ATOM 738 C CA . ILE A 1 92 ? -5.944 11.898 5.804 1.00 82.94 92 ILE A CA 1
ATOM 739 C C . ILE A 1 92 ? -5.588 13.206 6.519 1.00 82.94 92 ILE A C 1
ATOM 741 O O . ILE A 1 92 ? -4.756 13.219 7.428 1.00 82.94 92 ILE A O 1
ATOM 745 N N . LYS A 1 93 ? -6.265 14.306 6.173 1.00 84.75 93 LYS A N 1
ATOM 746 C CA . LYS A 1 93 ? -6.073 15.610 6.823 1.00 84.75 93 LYS A CA 1
ATOM 747 C C . LYS A 1 93 ? -6.335 15.528 8.328 1.00 84.75 93 LYS A C 1
ATOM 749 O O . LYS A 1 93 ? -5.573 16.099 9.107 1.00 84.75 93 LYS A O 1
ATOM 754 N N . ALA A 1 94 ? -7.373 14.805 8.746 1.00 86.44 94 ALA A N 1
ATOM 755 C CA . ALA A 1 94 ? -7.670 14.567 10.155 1.00 86.44 94 ALA A CA 1
ATOM 756 C C . ALA A 1 94 ? -6.594 13.704 10.836 1.00 86.44 94 ALA A C 1
ATOM 758 O O . ALA A 1 94 ? -6.208 13.994 11.968 1.00 86.44 94 ALA A O 1
ATOM 759 N N . ALA A 1 95 ? -6.060 12.688 10.150 1.00 86.44 95 ALA A N 1
ATOM 760 C CA . ALA A 1 95 ? -4.984 11.838 10.660 1.00 86.44 95 ALA A CA 1
ATOM 761 C C . ALA A 1 95 ? -3.670 12.610 10.881 1.00 86.44 95 ALA A C 1
ATOM 763 O O . ALA A 1 95 ? -3.001 12.390 11.894 1.00 86.44 95 ALA A O 1
ATOM 764 N N . ILE A 1 96 ? -3.335 13.537 9.979 1.00 86.94 96 ILE A N 1
ATOM 765 C CA . ILE A 1 96 ? -2.163 14.421 10.088 1.00 86.94 96 ILE A CA 1
ATOM 766 C C . ILE A 1 96 ? -2.358 15.455 11.207 1.00 86.94 96 ILE A C 1
ATOM 768 O O . ILE A 1 96 ? -1.450 15.699 11.993 1.00 86.94 96 ILE A O 1
ATOM 772 N N . LYS A 1 97 ? -3.556 16.039 11.332 1.00 88.00 97 LYS A N 1
ATOM 773 C CA . LYS A 1 97 ? -3.866 17.055 12.359 1.00 88.00 97 LYS A CA 1
ATOM 774 C C . LYS A 1 97 ? -4.258 16.474 13.724 1.00 88.00 97 LYS A C 1
ATOM 776 O O . LYS A 1 97 ? -4.706 17.209 14.605 1.00 88.00 97 LYS A O 1
ATOM 781 N N . ALA A 1 98 ? -4.154 15.161 13.912 1.00 86.50 98 ALA A N 1
ATOM 782 C CA . ALA A 1 98 ? -4.634 14.514 15.123 1.00 86.50 98 ALA A CA 1
ATOM 783 C C . ALA A 1 98 ? -3.787 14.886 16.351 1.00 86.50 98 ALA A C 1
ATOM 785 O O . ALA A 1 98 ? -2.565 14.813 16.319 1.00 86.50 98 ALA A O 1
ATOM 786 N N . LYS A 1 99 ? -4.443 15.169 17.483 1.00 84.94 99 LYS A N 1
ATOM 787 C CA . LYS A 1 99 ? -3.760 15.569 18.729 1.00 84.94 99 LYS A CA 1
ATOM 788 C C . LYS A 1 99 ? -2.819 14.500 19.303 1.00 84.94 99 LYS A C 1
ATOM 790 O O . LYS A 1 99 ? -1.789 14.830 19.870 1.00 84.94 99 LYS A O 1
ATOM 795 N N . LYS A 1 100 ? -3.180 13.218 19.184 1.00 83.31 100 LYS A N 1
ATOM 796 C CA . LYS A 1 100 ? -2.404 12.083 19.716 1.00 83.31 100 LYS A CA 1
ATOM 797 C C . LYS A 1 100 ? -1.875 11.243 18.568 1.00 83.31 100 LYS A C 1
ATOM 799 O O . LYS A 1 100 ? -2.699 10.748 17.806 1.00 83.31 100 LYS A O 1
ATOM 804 N N . ASN A 1 101 ? -0.565 11.027 18.470 1.00 83.06 101 ASN A N 1
ATOM 805 C CA . ASN A 1 101 ? 0.087 10.262 17.394 1.00 83.06 101 ASN A CA 1
ATOM 806 C C . ASN A 1 101 ? -0.370 10.723 15.988 1.00 83.06 101 ASN A C 1
ATOM 808 O O . ASN A 1 101 ? -1.076 9.968 15.303 1.00 83.06 101 ASN A O 1
ATOM 812 N N . PRO A 1 102 ? -0.114 11.984 15.592 1.00 85.81 102 PRO A N 1
ATOM 813 C CA . PRO A 1 102 ? -0.391 12.444 14.233 1.00 85.81 102 PRO A CA 1
ATOM 814 C C . PRO A 1 102 ? 0.465 11.683 13.221 1.00 85.81 102 PRO A C 1
ATOM 816 O O . PRO A 1 102 ? 1.589 11.279 13.524 1.00 85.81 102 PRO A O 1
ATOM 819 N N . LEU A 1 103 ? -0.056 11.505 12.007 1.00 83.62 103 LEU A N 1
ATOM 820 C CA . LEU A 1 103 ? 0.806 11.097 10.902 1.00 83.62 103 LEU A CA 1
ATOM 821 C C . LEU A 1 103 ? 1.708 12.277 10.508 1.00 83.62 103 LEU A C 1
ATOM 823 O O . LEU A 1 103 ? 1.221 13.410 10.474 1.00 83.62 103 LEU A O 1
ATOM 827 N N . PRO A 1 104 ? 2.999 12.045 10.212 1.00 81.19 104 PRO A N 1
ATOM 828 C CA . PRO A 1 104 ? 3.893 13.124 9.812 1.00 81.19 104 PRO A CA 1
ATOM 829 C C . PRO A 1 104 ? 3.390 13.714 8.497 1.00 81.19 104 PRO A C 1
ATOM 831 O O . PRO A 1 104 ? 3.013 12.959 7.607 1.00 81.19 104 PRO A O 1
ATOM 834 N N . ALA A 1 105 ? 3.370 15.041 8.364 1.00 68.50 105 ALA A N 1
ATOM 835 C CA . ALA A 1 105 ? 3.100 15.696 7.087 1.00 68.50 105 ALA A CA 1
ATOM 836 C C . ALA A 1 105 ? 4.360 15.586 6.218 1.00 68.50 105 ALA A C 1
ATOM 838 O O . ALA A 1 105 ? 5.257 16.421 6.311 1.00 68.50 105 ALA A O 1
ATOM 839 N N . GLN A 1 106 ? 4.473 14.515 5.434 1.00 59.94 106 GLN A N 1
ATOM 840 C CA . GLN A 1 106 ? 5.614 14.324 4.542 1.00 59.94 106 GLN A CA 1
ATOM 841 C C . GLN A 1 106 ? 5.279 14.857 3.150 1.00 59.94 106 GLN A C 1
ATOM 843 O O . GLN A 1 106 ? 4.280 14.474 2.550 1.00 59.94 106 GLN A O 1
ATOM 848 N N . SER A 1 107 ? 6.131 15.742 2.632 1.00 48.94 107 SER A N 1
ATOM 849 C CA . SER A 1 107 ? 6.026 16.286 1.271 1.00 48.94 107 SER A CA 1
ATOM 850 C C . SER A 1 107 ? 6.717 15.412 0.216 1.00 48.94 107 SER A C 1
ATOM 852 O O . SER A 1 107 ? 6.602 15.692 -0.974 1.00 48.94 107 SER A O 1
ATOM 854 N N . LYS A 1 108 ? 7.441 14.362 0.636 1.00 47.78 108 LYS A N 1
ATOM 855 C CA . LYS A 1 108 ? 8.195 13.443 -0.229 1.00 47.78 108 LYS A CA 1
ATOM 856 C C . LYS A 1 108 ? 8.052 12.009 0.285 1.00 47.78 108 LYS A C 1
ATOM 858 O O . LYS A 1 108 ? 8.376 11.754 1.437 1.00 47.78 108 LYS A O 1
ATOM 863 N N . GLY A 1 109 ? 7.564 11.095 -0.555 1.00 41.56 109 GLY A N 1
ATOM 864 C CA . GLY A 1 109 ? 7.567 9.649 -0.284 1.00 41.56 109 GLY A CA 1
ATOM 865 C C . GLY A 1 109 ? 6.542 9.129 0.733 1.00 41.56 109 GLY A C 1
ATOM 866 O O . GLY A 1 109 ? 6.500 7.921 0.945 1.00 41.56 109 GLY A O 1
ATOM 867 N N . GLY A 1 110 ? 5.719 10.000 1.331 1.00 41.97 110 GLY A N 1
ATOM 868 C CA . GLY A 1 110 ? 4.664 9.636 2.279 1.00 41.97 110 GLY A CA 1
ATOM 869 C C . GLY A 1 110 ? 3.361 9.246 1.580 1.00 41.97 110 GLY A C 1
ATOM 870 O O . GLY A 1 110 ? 2.630 10.106 1.091 1.00 41.97 110 GLY A O 1
ATOM 871 N N . LEU A 1 111 ? 3.052 7.953 1.555 1.00 54.94 111 LEU A N 1
ATOM 872 C CA . LEU A 1 111 ? 1.769 7.429 1.070 1.00 54.94 111 LEU A CA 1
ATOM 873 C C . LEU A 1 111 ? 0.746 7.408 2.199 1.00 54.94 111 LEU A C 1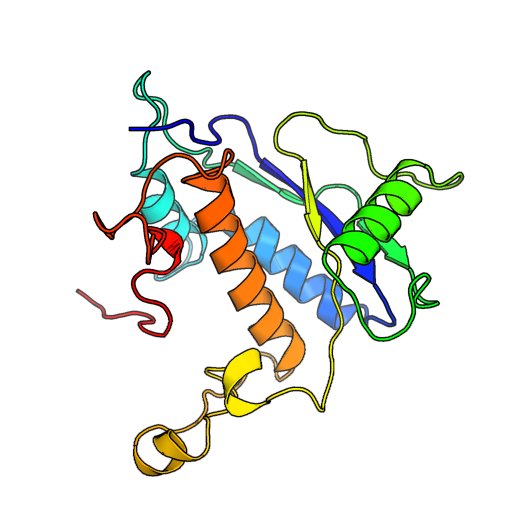
ATOM 875 O O . LEU A 1 111 ? 1.096 7.016 3.305 1.00 54.94 111 LEU A O 1
ATOM 879 N N . TYR A 1 112 ? -0.513 7.747 1.917 1.00 53.88 112 TYR A N 1
ATOM 880 C CA . TYR A 1 112 ? -1.615 7.585 2.864 1.00 53.88 112 TYR A CA 1
ATOM 881 C C . TYR A 1 112 ? -2.731 6.779 2.222 1.00 53.88 112 TYR A C 1
ATOM 883 O O . TYR A 1 112 ? -3.369 7.227 1.271 1.00 53.88 112 TYR A O 1
ATOM 891 N N . PHE A 1 113 ? -3.007 5.611 2.782 1.00 55.25 113 PHE A N 1
ATOM 892 C CA . PHE A 1 113 ? -4.135 4.795 2.363 1.00 55.25 113 PHE A CA 1
ATOM 893 C C . PHE A 1 113 ? -5.276 4.886 3.379 1.00 55.25 113 PHE A C 1
ATOM 895 O O . PHE A 1 113 ? -5.037 4.830 4.587 1.00 55.25 113 PHE A O 1
ATOM 902 N N . GLY A 1 114 ? -6.509 5.020 2.882 1.00 42.47 114 GLY A N 1
ATOM 903 C CA . GLY A 1 114 ? -7.746 4.907 3.654 1.00 42.47 114 GLY A CA 1
ATOM 904 C C . GLY A 1 114 ? -8.694 3.947 2.941 1.00 42.47 114 GLY A C 1
ATOM 905 O O . GLY A 1 114 ? -8.888 4.060 1.734 1.00 42.47 114 GLY A O 1
ATOM 906 N N . TRP A 1 115 ? -9.248 2.975 3.661 1.00 58.78 115 TRP A N 1
ATOM 907 C CA . TRP A 1 115 ? -9.933 1.831 3.052 1.00 58.78 115 TRP A CA 1
ATOM 908 C C . TRP A 1 115 ? -11.209 1.416 3.771 1.00 58.78 115 TRP A C 1
ATOM 910 O O . TRP A 1 115 ? -11.341 1.537 4.983 1.00 58.78 115 TRP A O 1
ATOM 920 N N . GLU A 1 116 ? -12.120 0.807 3.021 1.00 45.84 116 GLU A N 1
ATOM 921 C CA . GLU A 1 116 ? -13.294 0.132 3.559 1.00 45.84 116 GLU A CA 1
ATOM 922 C C . GLU A 1 116 ? -13.394 -1.278 2.967 1.00 45.84 116 GLU A C 1
ATOM 924 O O . GLU A 1 116 ? -13.371 -1.455 1.751 1.00 45.84 116 GLU A O 1
ATOM 929 N N . ILE A 1 117 ? -13.546 -2.296 3.820 1.00 45.28 117 ILE A N 1
ATOM 930 C CA . ILE A 1 117 ? -13.917 -3.647 3.383 1.00 45.28 117 ILE A CA 1
ATOM 931 C C . ILE A 1 117 ? -15.449 -3.685 3.271 1.00 45.28 117 ILE A C 1
ATOM 933 O O . ILE A 1 117 ? -16.142 -4.025 4.233 1.00 45.28 117 ILE A O 1
ATOM 937 N N . ARG A 1 118 ? -16.014 -3.331 2.108 1.00 51.06 118 ARG A N 1
ATOM 938 C CA . ARG A 1 118 ? -17.443 -3.581 1.836 1.00 51.06 118 ARG A CA 1
ATOM 939 C C . ARG A 1 118 ? -17.648 -5.012 1.346 1.00 51.06 118 ARG A C 1
ATOM 941 O O . ARG A 1 118 ? -17.076 -5.426 0.350 1.00 51.06 118 ARG A O 1
ATOM 948 N N . LYS A 1 119 ? -18.578 -5.737 1.976 1.00 41.94 119 LYS A N 1
ATOM 949 C CA . LYS A 1 119 ? -19.043 -7.064 1.520 1.00 41.94 119 LYS A CA 1
ATOM 950 C C . LYS A 1 119 ? -20.038 -7.024 0.341 1.00 41.94 119 LYS A C 1
ATOM 952 O O . LYS A 1 119 ? -20.468 -8.083 -0.097 1.00 41.94 119 LYS A O 1
ATOM 957 N N . ARG A 1 120 ? -20.483 -5.844 -0.126 1.00 48.66 120 ARG A N 1
ATOM 958 C CA . ARG A 1 120 ? -21.663 -5.715 -1.016 1.00 48.66 120 ARG A CA 1
ATOM 959 C C . ARG A 1 120 ? -21.512 -4.815 -2.248 1.00 48.66 120 ARG A C 1
ATOM 961 O O . ARG A 1 120 ? -22.486 -4.679 -2.978 1.00 48.66 120 ARG A O 1
ATOM 968 N N . LEU A 1 121 ? -20.352 -4.208 -2.503 1.00 45.34 121 LEU A N 1
ATOM 969 C CA . LEU A 1 121 ? -20.169 -3.407 -3.720 1.00 45.34 121 LEU A CA 1
ATOM 970 C C . LEU A 1 121 ? -19.394 -4.230 -4.753 1.00 45.34 121 LEU A C 1
ATOM 972 O O . LEU A 1 121 ? -18.245 -4.579 -4.510 1.00 45.34 121 LEU A O 1
ATOM 976 N N . CYS A 1 122 ? -20.076 -4.593 -5.843 1.00 54.28 122 CYS A N 1
ATOM 977 C CA . CYS A 1 122 ? -19.541 -5.246 -7.042 1.00 54.28 122 CYS A CA 1
ATOM 978 C C . CYS A 1 122 ? -18.477 -6.331 -6.772 1.00 54.28 122 CYS A C 1
ATOM 980 O O . CYS A 1 122 ? -17.329 -6.149 -7.175 1.00 54.28 122 CYS A O 1
ATOM 982 N N . PRO A 1 123 ? -18.820 -7.471 -6.134 1.00 53.38 123 PRO A N 1
ATOM 983 C CA . PRO A 1 123 ? -17.836 -8.510 -5.822 1.00 53.38 123 PRO A CA 1
ATOM 984 C C . PRO A 1 123 ? -17.066 -8.962 -7.073 1.00 53.38 123 PRO A C 1
ATOM 986 O O . PRO A 1 123 ? -15.851 -9.068 -7.031 1.00 53.38 123 PRO A O 1
ATOM 989 N N . GLY A 1 124 ? -17.730 -9.102 -8.222 1.00 50.41 124 GLY A N 1
ATOM 990 C CA . GLY A 1 124 ? -17.070 -9.490 -9.472 1.00 50.41 124 GLY A CA 1
ATOM 991 C C . GLY A 1 124 ? -16.069 -8.482 -10.058 1.00 50.41 124 GLY A C 1
ATOM 992 O O . GLY A 1 124 ? -15.253 -8.879 -10.875 1.00 50.41 124 GLY A O 1
ATOM 993 N N . LEU A 1 125 ? -16.113 -7.201 -9.674 1.00 57.31 125 LEU A N 1
ATOM 994 C CA . LEU A 1 125 ? -15.208 -6.167 -10.203 1.00 57.31 125 LEU A CA 1
ATOM 995 C C . LEU A 1 125 ? -14.214 -5.682 -9.141 1.00 57.31 125 LEU A C 1
ATOM 997 O O . LEU A 1 125 ? -13.022 -5.585 -9.396 1.00 57.31 125 LEU A O 1
ATOM 1001 N N . CYS A 1 126 ? -14.698 -5.406 -7.929 1.00 58.88 126 CYS A N 1
ATOM 1002 C CA . CYS A 1 126 ? -13.897 -4.847 -6.840 1.00 58.88 126 CYS A CA 1
ATOM 1003 C C . CYS A 1 126 ? -13.104 -5.905 -6.063 1.00 58.88 126 CYS A C 1
ATOM 1005 O O . CYS A 1 126 ? -12.248 -5.543 -5.264 1.00 58.88 126 CYS A O 1
ATOM 1007 N N . VAL A 1 127 ? -13.418 -7.193 -6.248 1.00 60.81 127 VAL A N 1
ATOM 1008 C CA . VAL A 1 127 ? -12.786 -8.323 -5.543 1.00 60.81 127 VAL A CA 1
ATOM 1009 C C . VAL A 1 127 ? -12.171 -9.315 -6.545 1.00 60.81 127 VAL A C 1
ATOM 1011 O O . VAL A 1 127 ? -11.766 -10.410 -6.168 1.00 60.81 127 VAL A O 1
ATOM 1014 N N . TYR A 1 128 ? -12.054 -8.952 -7.826 1.00 59.53 128 TYR A N 1
ATOM 1015 C CA . TYR A 1 128 ? -11.289 -9.733 -8.802 1.00 59.53 128 TYR A CA 1
ATOM 1016 C C . TYR A 1 128 ? -9.809 -9.815 -8.365 1.00 59.53 128 TYR A C 1
ATOM 1018 O O . TYR A 1 128 ? -9.273 -8.804 -7.909 1.00 59.53 128 TYR A O 1
ATOM 1026 N N . PRO A 1 129 ? -9.123 -10.973 -8.460 1.00 65.12 129 PRO A N 1
ATOM 1027 C CA . PRO A 1 129 ? -9.546 -12.254 -9.045 1.00 65.12 129 PRO A CA 1
ATOM 1028 C C . PRO A 1 129 ? -10.239 -13.226 -8.064 1.00 65.12 129 PRO A C 1
ATOM 1030 O O . PRO A 1 129 ? -10.501 -14.378 -8.410 1.00 65.12 129 PRO A O 1
ATOM 1033 N N . PHE A 1 130 ? -10.535 -12.810 -6.833 1.00 67.94 130 PHE A N 1
ATOM 1034 C CA . PHE A 1 130 ? -11.160 -13.654 -5.801 1.00 67.94 130 PHE A CA 1
ATOM 1035 C C . PHE A 1 130 ? -12.687 -13.753 -5.925 1.00 67.94 130 PHE A C 1
ATOM 1037 O O . PHE A 1 130 ? -13.297 -14.674 -5.384 1.00 67.94 130 PHE A O 1
ATOM 1044 N N . ALA A 1 131 ? -13.314 -12.839 -6.663 1.00 68.19 131 ALA A N 1
ATOM 1045 C CA . ALA A 1 131 ? -14.682 -12.971 -7.140 1.00 68.19 131 ALA A CA 1
ATOM 1046 C C . ALA A 1 131 ? -14.752 -12.569 -8.617 1.00 68.19 131 ALA A C 1
ATOM 1048 O O . ALA A 1 131 ? -14.214 -11.545 -9.027 1.00 68.19 131 ALA A O 1
ATOM 1049 N N . ILE A 1 132 ? -15.397 -13.420 -9.416 1.00 67.00 132 ILE A N 1
ATOM 1050 C CA . ILE A 1 132 ? -15.443 -13.313 -10.877 1.00 67.00 132 ILE A CA 1
ATOM 1051 C C . ILE A 1 132 ? -16.802 -12.729 -11.288 1.00 67.00 132 ILE A C 1
ATOM 1053 O O . ILE A 1 132 ? -17.836 -13.168 -10.763 1.00 67.00 132 ILE A O 1
ATOM 1057 N N . PRO A 1 133 ? -16.839 -11.746 -12.204 1.00 68.69 133 PRO A N 1
ATOM 1058 C CA . PRO A 1 133 ? -18.092 -11.152 -12.645 1.00 68.69 133 PRO A CA 1
ATOM 1059 C C . PRO A 1 133 ? -18.922 -12.169 -13.435 1.00 68.69 133 PRO A C 1
ATOM 1061 O O . PRO A 1 133 ? -18.370 -13.071 -14.063 1.00 68.69 133 PRO A O 1
ATOM 1064 N N . ASP A 1 134 ? -20.253 -12.040 -13.391 1.00 72.44 134 ASP A N 1
ATOM 1065 C CA . ASP A 1 134 ? -21.203 -13.013 -13.962 1.00 72.44 134 ASP A CA 1
ATOM 1066 C C . ASP A 1 134 ? -20.867 -13.439 -15.390 1.00 72.44 134 ASP A C 1
ATOM 1068 O O . ASP A 1 134 ? -20.857 -14.634 -15.686 1.00 72.44 134 ASP A O 1
ATOM 1072 N N . TYR A 1 135 ? -20.501 -12.479 -16.241 1.00 71.38 135 TYR A N 1
ATOM 1073 C CA . TYR A 1 135 ? -20.149 -12.731 -17.638 1.00 71.38 135 TYR A CA 1
ATOM 1074 C C . TYR A 1 135 ? -18.907 -13.627 -17.807 1.00 71.38 135 TYR A C 1
ATOM 1076 O O . TYR A 1 135 ? -18.792 -14.326 -18.809 1.00 71.38 135 TYR A O 1
ATOM 1084 N N . ALA A 1 136 ? -17.994 -13.653 -16.830 1.00 70.19 136 ALA A N 1
ATOM 1085 C CA . ALA A 1 136 ? -16.754 -14.429 -16.870 1.00 70.19 136 ALA A CA 1
ATOM 1086 C C . ALA A 1 136 ? -16.798 -15.713 -16.019 1.00 70.19 136 ALA A C 1
ATOM 1088 O O . ALA A 1 136 ? -15.883 -16.534 -16.111 1.00 70.19 136 ALA A O 1
ATOM 1089 N N . ARG A 1 137 ? -17.859 -15.944 -15.225 1.00 70.12 137 ARG A N 1
ATOM 1090 C CA . ARG A 1 137 ? -17.958 -17.104 -14.306 1.00 70.12 137 ARG A CA 1
ATOM 1091 C C . ARG A 1 137 ? -17.885 -18.463 -15.001 1.00 70.12 137 ARG A C 1
ATOM 1093 O O . ARG A 1 137 ? -17.515 -19.445 -14.365 1.00 70.12 137 ARG A O 1
ATOM 1100 N N . ARG A 1 138 ? -18.257 -18.537 -16.284 1.00 75.44 138 ARG A N 1
ATOM 1101 C CA . ARG A 1 138 ? -18.171 -19.775 -17.081 1.00 75.44 138 ARG A CA 1
ATOM 1102 C C . ARG A 1 138 ? -16.764 -20.037 -17.625 1.00 75.44 138 ARG A C 1
ATOM 1104 O O . ARG A 1 138 ? -16.445 -21.185 -17.904 1.00 75.44 138 ARG A O 1
ATOM 1111 N N . ALA A 1 139 ? -15.943 -18.997 -17.762 1.00 75.62 139 ALA A N 1
ATOM 1112 C CA . ALA A 1 139 ? -14.613 -19.079 -18.361 1.00 75.62 139 ALA A CA 1
ATOM 1113 C C . ALA A 1 139 ? -13.487 -19.159 -17.317 1.00 75.62 139 ALA A C 1
ATOM 1115 O O . ALA A 1 139 ? -12.463 -19.788 -17.570 1.00 75.62 139 ALA A O 1
ATOM 1116 N N . VAL A 1 140 ? -13.661 -18.539 -16.143 1.00 76.06 140 VAL A N 1
ATOM 1117 C CA . VAL A 1 140 ? -12.600 -18.403 -15.133 1.00 76.06 140 VAL A CA 1
ATOM 1118 C C . VAL A 1 140 ? -13.137 -18.725 -13.739 1.00 76.06 140 VAL A C 1
ATOM 1120 O O . VAL A 1 140 ? -14.237 -18.313 -13.368 1.00 76.06 140 VAL A O 1
ATOM 1123 N N . LYS A 1 141 ? -12.346 -19.458 -12.946 1.00 77.94 141 LYS A N 1
ATOM 1124 C CA . LYS A 1 141 ? -12.652 -19.755 -11.539 1.00 77.94 141 LYS A CA 1
ATOM 1125 C C . LYS A 1 141 ? -12.027 -18.706 -10.609 1.00 77.94 141 LYS A C 1
ATOM 1127 O O . LYS A 1 141 ? -10.912 -18.262 -10.880 1.00 77.94 141 LYS A O 1
ATOM 1132 N N . PRO A 1 142 ? -12.703 -18.334 -9.505 1.00 75.38 142 PRO A N 1
ATOM 1133 C CA . PRO A 1 142 ? -12.145 -17.408 -8.527 1.00 75.38 142 PRO A CA 1
ATOM 1134 C C . PRO A 1 142 ? -10.892 -17.987 -7.876 1.00 75.38 142 PRO A C 1
ATOM 1136 O O . PRO A 1 142 ? -10.810 -19.187 -7.594 1.00 75.38 142 PRO A O 1
ATOM 1139 N N . PHE A 1 143 ? -9.927 -17.116 -7.606 1.00 80.12 143 PHE A N 1
ATOM 1140 C CA . PHE A 1 143 ? -8.701 -17.494 -6.918 1.00 80.12 143 PHE A CA 1
ATOM 1141 C C . PHE A 1 143 ? -9.001 -17.776 -5.445 1.00 80.12 143 PHE A C 1
ATOM 1143 O O . PHE A 1 143 ? -9.876 -17.159 -4.833 1.00 80.12 143 PHE A O 1
ATOM 1150 N N . LYS A 1 144 ? -8.257 -18.715 -4.854 1.00 81.56 144 LYS A N 1
ATOM 1151 C CA . LYS A 1 144 ? -8.338 -18.980 -3.417 1.00 81.56 144 LYS A CA 1
ATOM 1152 C C . LYS A 1 144 ? -7.441 -17.995 -2.675 1.00 81.56 144 LYS A C 1
ATOM 1154 O O . LYS A 1 144 ? -6.282 -17.820 -3.038 1.00 81.56 144 LYS A O 1
ATOM 1159 N N . SER A 1 145 ? -7.974 -17.391 -1.617 1.00 81.75 145 SER A N 1
ATOM 1160 C CA . SER A 1 145 ? -7.188 -16.558 -0.708 1.00 81.75 145 SER A CA 1
ATOM 1161 C C . SER A 1 145 ? -6.066 -17.391 -0.058 1.00 81.75 145 SER A C 1
ATOM 1163 O O . SER A 1 145 ? -6.368 -18.430 0.542 1.00 81.75 145 SER A O 1
ATOM 1165 N N . PRO A 1 146 ? -4.791 -16.970 -0.150 1.00 83.44 146 PRO A N 1
ATOM 1166 C CA . PRO A 1 146 ? -3.665 -17.684 0.456 1.00 83.44 146 PRO A CA 1
ATOM 1167 C C . PRO A 1 146 ? -3.688 -17.689 1.992 1.00 83.44 146 PRO A C 1
ATOM 1169 O O . PRO A 1 146 ? -3.107 -18.580 2.604 1.00 83.44 146 PRO A O 1
ATOM 1172 N N . ASN A 1 147 ? -4.352 -16.717 2.622 1.00 81.31 147 ASN A N 1
ATOM 1173 C CA . ASN A 1 147 ? -4.403 -16.550 4.081 1.00 81.31 147 ASN A CA 1
ATOM 1174 C C . ASN A 1 147 ? -5.831 -16.657 4.662 1.00 81.31 147 ASN A C 1
ATOM 1176 O O . ASN A 1 147 ? -6.022 -16.475 5.863 1.00 81.31 147 ASN A O 1
ATOM 1180 N N . GLY A 1 148 ? -6.829 -16.956 3.825 1.00 84.12 148 GLY A N 1
ATOM 1181 C CA . GLY A 1 148 ? -8.245 -17.035 4.198 1.00 84.12 148 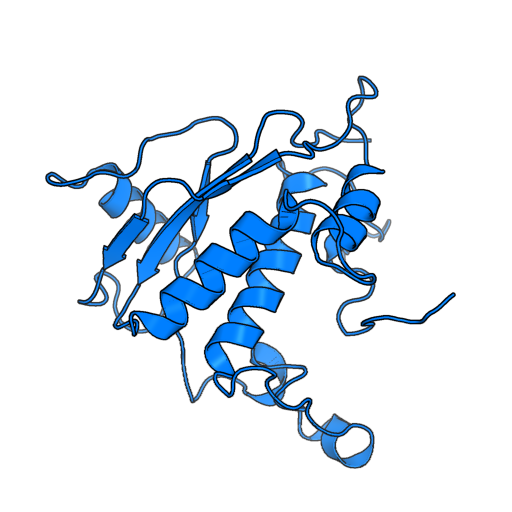GLY A CA 1
ATOM 1182 C C . GLY A 1 148 ? -8.954 -15.681 4.351 1.00 84.12 148 GLY A C 1
ATOM 1183 O O . GLY A 1 148 ? -10.155 -15.654 4.620 1.00 84.12 148 GLY A O 1
ATOM 1184 N N . GLU A 1 149 ? -8.260 -14.560 4.159 1.00 82.25 149 GLU A N 1
ATOM 1185 C CA . GLU A 1 149 ? -8.769 -13.197 4.311 1.00 82.25 149 GLU A CA 1
ATOM 1186 C C . GLU A 1 149 ? -8.877 -12.508 2.938 1.00 82.25 149 GLU A C 1
ATOM 1188 O O . GLU A 1 149 ? -8.129 -11.589 2.614 1.00 82.25 149 GLU A O 1
ATOM 1193 N N . VAL A 1 150 ? -9.881 -12.900 2.143 1.00 80.56 150 VAL A N 1
ATOM 1194 C CA . VAL A 1 150 ? -10.130 -12.360 0.786 1.00 80.56 150 VAL A CA 1
ATOM 1195 C C . VAL A 1 150 ? -10.105 -10.825 0.740 1.00 80.56 150 VAL A C 1
ATOM 1197 O O . VAL A 1 150 ? -9.527 -10.238 -0.167 1.00 80.56 150 VAL A O 1
ATOM 1200 N N . GLY A 1 151 ? -10.702 -10.154 1.732 1.00 76.31 151 GLY A N 1
ATOM 1201 C CA . GLY A 1 151 ? -10.717 -8.689 1.785 1.00 76.31 151 GLY A CA 1
ATOM 1202 C C . GLY A 1 151 ? -9.329 -8.062 1.963 1.00 76.31 151 GLY A C 1
ATOM 1203 O O . GLY A 1 151 ? -9.090 -6.964 1.466 1.00 76.31 151 GLY A O 1
ATOM 1204 N N . VAL A 1 152 ? -8.409 -8.753 2.642 1.00 83.19 152 VAL A N 1
ATOM 1205 C CA . VAL A 1 152 ? -7.015 -8.315 2.795 1.00 83.19 152 VAL A CA 1
ATOM 1206 C C . VAL A 1 152 ? -6.232 -8.566 1.512 1.00 83.19 152 VAL A C 1
ATOM 1208 O O . VAL A 1 152 ? -5.471 -7.699 1.100 1.00 83.19 152 VAL A O 1
ATOM 1211 N N . ASP A 1 153 ? -6.449 -9.694 0.842 1.00 80.88 153 ASP A N 1
ATOM 1212 C CA . ASP A 1 153 ? -5.729 -10.009 -0.397 1.00 80.88 153 ASP A CA 1
ATOM 1213 C C . ASP A 1 153 ? -6.107 -9.072 -1.550 1.00 80.88 153 ASP A C 1
ATOM 1215 O O . ASP A 1 153 ? -5.245 -8.623 -2.307 1.00 80.88 153 ASP A O 1
ATOM 1219 N N . VAL A 1 154 ? -7.386 -8.697 -1.641 1.00 78.00 154 VAL A N 1
ATOM 1220 C CA . VAL A 1 154 ? -7.844 -7.639 -2.556 1.00 78.00 154 VAL A CA 1
ATOM 1221 C C . VAL A 1 154 ? -7.172 -6.309 -2.225 1.00 78.00 154 VAL A C 1
ATOM 1223 O O . VAL A 1 154 ? -6.719 -5.602 -3.125 1.00 78.00 154 VAL A O 1
ATOM 1226 N N . MET A 1 155 ? -7.065 -5.976 -0.935 1.00 80.12 155 MET A N 1
ATOM 1227 C CA . MET A 1 155 ? -6.381 -4.759 -0.499 1.00 80.12 155 MET A CA 1
ATOM 1228 C C . MET A 1 155 ? -4.905 -4.775 -0.898 1.00 80.12 155 MET A C 1
ATOM 1230 O O . MET A 1 155 ? -4.396 -3.771 -1.380 1.00 80.12 155 MET A O 1
ATOM 1234 N N . ILE A 1 156 ? -4.225 -5.912 -0.747 1.00 84.50 156 ILE A N 1
ATOM 1235 C CA . ILE A 1 156 ? -2.836 -6.092 -1.180 1.00 84.50 156 ILE A CA 1
ATOM 1236 C C . ILE A 1 156 ? -2.701 -5.850 -2.683 1.00 84.50 156 ILE A C 1
ATOM 1238 O O . ILE A 1 156 ? -1.807 -5.112 -3.096 1.00 84.50 156 ILE A O 1
ATOM 1242 N N . SER A 1 157 ? -3.601 -6.403 -3.500 1.00 80.19 157 SER A N 1
ATOM 1243 C CA . SER A 1 157 ? -3.600 -6.150 -4.946 1.00 80.19 157 SER A CA 1
ATOM 1244 C C . SER A 1 157 ? -3.771 -4.660 -5.257 1.00 80.19 157 SER A C 1
ATOM 1246 O O . SER A 1 157 ? -3.040 -4.121 -6.086 1.00 80.19 157 SER A O 1
ATOM 1248 N N . ALA A 1 158 ? -4.686 -3.974 -4.563 1.00 79.06 158 ALA A N 1
ATOM 1249 C CA . ALA A 1 158 ? -4.898 -2.539 -4.734 1.00 79.06 158 ALA A CA 1
ATOM 1250 C C . ALA A 1 158 ? -3.678 -1.709 -4.295 1.00 79.06 158 ALA A C 1
ATOM 1252 O O . ALA A 1 158 ? -3.279 -0.796 -5.012 1.00 79.06 158 ALA A O 1
ATOM 1253 N N . ILE A 1 159 ? -3.049 -2.042 -3.160 1.00 80.88 159 ILE A N 1
ATOM 1254 C CA . ILE A 1 159 ? -1.817 -1.390 -2.683 1.00 80.88 159 ILE A CA 1
ATOM 1255 C C . ILE A 1 159 ? -0.701 -1.569 -3.709 1.00 80.88 159 ILE A C 1
ATOM 1257 O O . ILE A 1 159 ? 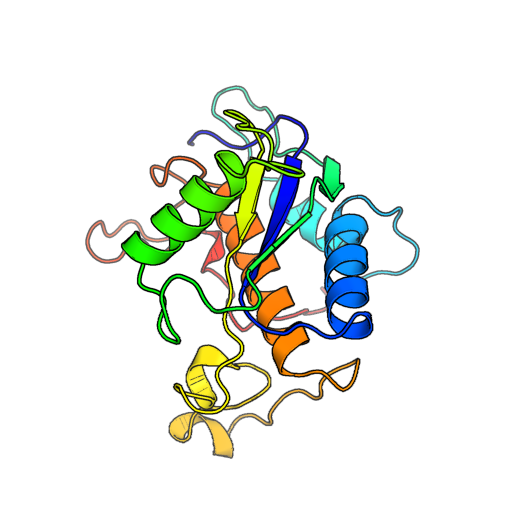-0.050 -0.596 -4.066 1.00 80.88 159 ILE A O 1
ATOM 1261 N N . THR A 1 160 ? -0.507 -2.792 -4.205 1.00 82.56 160 THR A N 1
ATOM 1262 C CA . THR A 1 160 ? 0.521 -3.123 -5.204 1.00 82.56 160 THR A CA 1
ATOM 1263 C C . THR A 1 160 ? 0.363 -2.265 -6.450 1.00 82.56 160 THR A C 1
ATOM 1265 O O . THR A 1 160 ? 1.309 -1.622 -6.896 1.00 82.56 160 THR A O 1
ATOM 1268 N N . HIS A 1 161 ? -0.859 -2.211 -6.971 1.00 78.88 161 HIS A N 1
ATOM 1269 C CA . HIS A 1 161 ? -1.186 -1.432 -8.150 1.00 78.88 161 HIS A CA 1
ATOM 1270 C C . HIS A 1 161 ? -0.979 0.074 -7.908 1.00 78.88 161 HIS A C 1
ATOM 1272 O O . HIS A 1 161 ? -0.211 0.696 -8.632 1.00 78.88 161 HIS A O 1
ATOM 1278 N N . LYS A 1 162 ? -1.521 0.643 -6.821 1.00 79.12 162 LYS A N 1
ATOM 1279 C CA . LYS A 1 162 ? -1.313 2.065 -6.480 1.00 79.12 162 LYS A CA 1
ATOM 1280 C C . LYS A 1 162 ? 0.145 2.423 -6.196 1.00 79.12 162 LYS A C 1
ATOM 1282 O O . LYS A 1 162 ? 0.555 3.556 -6.432 1.00 79.12 162 LYS A O 1
ATOM 1287 N N . MET A 1 163 ? 0.938 1.476 -5.701 1.00 81.81 163 MET A N 1
ATOM 1288 C CA . MET A 1 163 ? 2.376 1.663 -5.543 1.00 81.81 163 MET A CA 1
ATOM 1289 C C . MET A 1 163 ? 3.103 1.713 -6.882 1.00 81.81 163 MET A C 1
ATOM 1291 O O . MET A 1 163 ? 3.995 2.545 -7.018 1.00 81.81 163 MET A O 1
ATOM 1295 N N . ALA A 1 164 ? 2.732 0.864 -7.847 1.00 81.06 164 ALA A N 1
ATOM 1296 C CA . ALA A 1 164 ? 3.264 0.957 -9.202 1.00 81.06 164 ALA A CA 1
ATOM 1297 C C . ALA A 1 164 ? 2.908 2.314 -9.815 1.00 81.06 164 ALA A C 1
ATOM 1299 O O . ALA A 1 164 ? 3.833 3.062 -10.106 1.00 81.06 164 ALA A O 1
ATOM 1300 N N . GLU A 1 165 ? 1.615 2.666 -9.868 1.00 75.69 165 GLU A N 1
ATOM 1301 C CA . GLU A 1 165 ? 1.125 3.931 -10.443 1.00 75.69 165 GLU A CA 1
ATOM 1302 C C . GLU A 1 165 ? 1.856 5.154 -9.871 1.00 75.69 165 GLU A C 1
ATOM 1304 O O . GLU A 1 165 ? 2.376 6.007 -10.587 1.00 75.69 165 GLU A O 1
ATOM 1309 N N . MET A 1 166 ? 1.936 5.244 -8.540 1.00 76.75 166 MET A N 1
ATOM 1310 C CA . MET A 1 166 ? 2.561 6.389 -7.885 1.00 76.75 166 MET A CA 1
ATOM 1311 C C . MET A 1 166 ? 4.073 6.427 -8.136 1.00 76.75 166 MET A C 1
ATOM 1313 O O . MET A 1 166 ? 4.653 7.506 -8.259 1.00 76.75 166 MET A O 1
ATOM 1317 N N . ALA A 1 167 ? 4.736 5.272 -8.172 1.00 80.00 167 ALA A N 1
ATOM 1318 C CA . ALA A 1 167 ? 6.176 5.229 -8.365 1.00 80.00 167 ALA A CA 1
ATOM 1319 C C . ALA A 1 167 ? 6.572 5.563 -9.807 1.00 80.00 167 ALA A C 1
ATOM 1321 O O . ALA A 1 167 ? 7.543 6.302 -9.998 1.00 80.00 167 ALA A O 1
ATOM 1322 N N . THR A 1 168 ? 5.815 5.070 -10.792 1.00 76.00 168 THR A N 1
ATOM 1323 C CA . THR A 1 168 ? 6.029 5.337 -12.220 1.00 76.00 168 THR A CA 1
ATOM 1324 C C . THR A 1 168 ? 5.546 6.720 -12.620 1.00 76.00 168 THR A C 1
ATOM 1326 O O . THR A 1 168 ? 6.220 7.378 -13.404 1.00 76.00 168 THR A O 1
ATOM 1329 N N . ASN A 1 169 ? 4.429 7.196 -12.068 1.00 72.06 169 ASN A N 1
ATOM 1330 C CA . ASN A 1 169 ? 3.765 8.425 -12.495 1.00 72.06 169 ASN A CA 1
ATOM 1331 C C . ASN A 1 169 ? 3.227 9.273 -11.315 1.00 72.06 169 ASN A C 1
ATOM 1333 O O . ASN A 1 169 ? 2.029 9.547 -11.216 1.00 72.06 169 ASN A O 1
ATOM 1337 N N . PRO A 1 170 ? 4.100 9.779 -10.423 1.00 70.12 170 PRO A N 1
ATOM 1338 C CA . PRO A 1 170 ? 3.702 10.520 -9.224 1.00 70.12 170 PRO A CA 1
ATOM 1339 C C . PRO A 1 170 ? 2.930 11.818 -9.498 1.00 70.12 170 PRO A C 1
ATOM 1341 O O . PRO A 1 170 ? 2.202 12.289 -8.626 1.00 70.12 170 PRO A O 1
ATOM 1344 N N . LEU A 1 171 ? 3.107 12.427 -10.677 1.00 68.25 171 LEU A N 1
ATOM 1345 C CA . LEU A 1 171 ? 2.434 13.674 -11.063 1.00 68.25 171 LEU A CA 1
ATOM 1346 C C . LEU A 1 171 ? 1.272 13.457 -12.041 1.00 68.25 171 LEU A C 1
ATOM 1348 O O . LEU A 1 171 ? 0.686 14.438 -12.496 1.00 68.25 171 LEU A O 1
ATOM 1352 N N . VAL A 1 172 ? 0.933 12.202 -12.358 1.00 64.62 172 VAL A N 1
ATOM 1353 C CA . VAL A 1 172 ? -0.150 11.848 -13.292 1.00 64.62 172 VAL A CA 1
ATOM 1354 C C . VAL A 1 172 ? 0.025 12.548 -14.653 1.00 64.62 172 VAL A C 1
ATOM 1356 O O . VAL A 1 172 ? -0.920 13.042 -15.262 1.00 64.62 172 VAL A O 1
ATOM 1359 N N . ASN A 1 173 ? 1.264 12.643 -15.139 1.00 65.25 173 ASN A N 1
ATOM 1360 C CA . ASN A 1 173 ? 1.620 13.431 -16.324 1.00 65.25 173 ASN A CA 1
ATOM 1361 C C . ASN A 1 173 ? 2.554 12.714 -17.312 1.00 65.25 173 ASN A C 1
ATOM 1363 O O . ASN A 1 173 ? 2.968 13.318 -18.301 1.00 65.25 173 ASN A O 1
ATOM 1367 N N . ALA A 1 174 ? 2.898 11.449 -17.067 1.00 56.19 174 ALA A N 1
ATOM 1368 C CA . ALA A 1 174 ? 3.763 10.665 -17.942 1.00 56.19 174 ALA A CA 1
ATOM 1369 C C . ALA A 1 174 ? 3.486 9.159 -17.826 1.00 56.19 174 ALA A C 1
ATOM 1371 O O . ALA A 1 174 ? 2.699 8.741 -16.997 1.00 56.19 174 ALA A O 1
ATOM 1372 N N . TRP A 1 175 ? 4.162 8.337 -18.634 1.00 60.56 175 TRP A N 1
ATOM 1373 C CA . TRP A 1 175 ? 4.064 6.868 -18.568 1.00 60.56 175 TRP A CA 1
ATOM 1374 C C . TRP A 1 175 ? 2.658 6.316 -18.836 1.00 60.56 175 TRP A C 1
ATOM 1376 O O . TRP A 1 175 ? 2.182 5.413 -18.154 1.00 60.56 175 TRP A O 1
ATOM 1386 N N . TYR A 1 176 ? 2.022 6.836 -19.882 1.00 64.69 176 TYR A N 1
ATOM 1387 C CA . TYR A 1 176 ? 0.806 6.264 -20.448 1.00 64.69 176 TYR A CA 1
ATOM 1388 C C . TYR A 1 176 ? 1.161 5.292 -21.575 1.00 64.69 176 TYR A C 1
ATOM 1390 O O . TYR A 1 176 ? 2.039 5.563 -22.395 1.00 64.69 176 TYR A O 1
ATOM 1398 N N . ALA A 1 177 ? 0.494 4.144 -21.583 1.00 56.28 177 ALA A N 1
ATOM 1399 C CA . ALA A 1 177 ? 0.593 3.115 -22.606 1.00 56.28 177 ALA A CA 1
ATOM 1400 C C . ALA A 1 177 ? -0.267 3.421 -23.839 1.00 56.28 177 ALA A C 1
ATOM 1402 O O . ALA A 1 177 ? 0.013 2.917 -24.924 1.00 56.28 177 ALA A O 1
ATOM 1403 N N . SER A 1 178 ? -1.305 4.240 -23.665 1.00 56.56 178 SER A N 1
ATOM 1404 C CA . SER A 1 178 ? -2.135 4.740 -24.755 1.00 56.56 178 SER A CA 1
ATOM 1405 C C . SER A 1 178 ? -1.640 6.105 -25.222 1.00 56.56 178 SER A C 1
ATOM 1407 O O . SER A 1 178 ? -1.326 6.978 -24.411 1.00 56.56 178 SER A O 1
ATOM 1409 N N . SER A 1 179 ? -1.579 6.289 -26.540 1.00 57.31 179 SER A N 1
ATOM 1410 C CA . SER A 1 179 ? -1.345 7.588 -27.176 1.00 57.31 179 SER A CA 1
ATOM 1411 C C . SER A 1 179 ? -2.626 8.414 -27.327 1.00 57.31 179 SER A C 1
ATOM 1413 O O . SER A 1 179 ? -2.540 9.559 -27.763 1.00 57.31 179 SER A O 1
ATOM 1415 N N . ASP A 1 180 ? -3.795 7.838 -27.018 1.00 58.34 180 ASP A N 1
ATOM 1416 C CA . ASP A 1 180 ? -5.085 8.523 -27.079 1.00 58.34 180 ASP A CA 1
ATOM 1417 C C . ASP A 1 180 ? -5.307 9.359 -25.803 1.00 58.34 180 ASP A C 1
ATOM 1419 O O . ASP A 1 180 ? -5.421 8.792 -24.711 1.00 58.34 180 ASP A O 1
ATOM 1423 N N . PRO A 1 181 ? -5.396 10.700 -25.901 1.00 57.53 181 PRO A N 1
ATOM 1424 C CA . PRO A 1 181 ? -5.685 11.560 -24.756 1.00 57.53 181 PRO A CA 1
ATOM 1425 C C . PRO A 1 181 ? -7.070 11.325 -24.134 1.00 57.53 181 PRO A C 1
ATOM 1427 O O . PRO A 1 181 ? -7.290 11.740 -22.996 1.00 57.53 181 PRO A O 1
ATOM 1430 N N . ALA A 1 182 ? -8.007 10.711 -24.869 1.00 56.44 182 ALA A N 1
ATOM 1431 C CA . ALA A 1 182 ? -9.355 10.400 -24.395 1.00 56.44 182 ALA A CA 1
ATOM 1432 C C . ALA A 1 182 ? -9.431 9.080 -23.605 1.00 56.44 182 ALA A C 1
ATOM 1434 O O . ALA A 1 182 ? -10.379 8.899 -22.840 1.00 56.44 182 ALA A O 1
ATOM 1435 N N . ASP A 1 183 ? -8.431 8.201 -23.744 1.00 48.59 183 ASP A N 1
ATOM 1436 C CA . ASP A 1 183 ? -8.297 6.957 -22.974 1.00 48.59 183 ASP A CA 1
ATOM 1437 C C . ASP A 1 183 ? -6.830 6.722 -22.558 1.00 48.59 183 ASP A C 1
ATOM 1439 O O . ASP A 1 183 ? -6.144 5.839 -23.092 1.00 48.59 183 ASP A O 1
ATOM 1443 N N . PRO A 1 184 ? -6.291 7.561 -21.651 1.00 56.72 184 PRO A N 1
ATOM 1444 C CA . PRO A 1 184 ? -4.912 7.455 -21.204 1.00 56.72 184 PRO A CA 1
ATOM 1445 C C . PRO A 1 184 ? -4.761 6.252 -20.263 1.00 56.72 184 PRO A C 1
ATOM 1447 O O . PRO A 1 184 ? -4.880 6.372 -19.047 1.00 56.72 184 PRO A O 1
ATOM 1450 N N . VAL A 1 185 ? -4.480 5.077 -20.826 1.00 59.81 185 VAL A N 1
ATOM 1451 C CA . VAL A 1 185 ? -4.149 3.868 -20.054 1.00 59.81 185 VAL A CA 1
ATOM 1452 C C . VAL A 1 185 ? -2.791 4.061 -19.387 1.00 59.81 185 VAL A C 1
ATOM 1454 O O . VAL A 1 185 ? -1.792 4.238 -20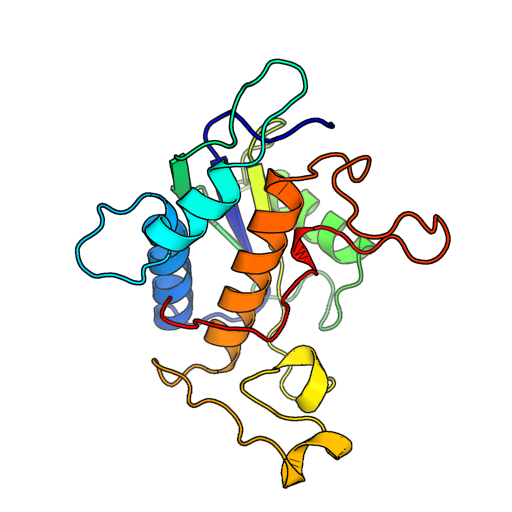.089 1.00 59.81 185 VAL A O 1
ATOM 1457 N N . GLU A 1 186 ? -2.716 4.035 -18.056 1.00 63.16 186 GLU A N 1
ATOM 1458 C CA . GLU A 1 186 ? -1.431 4.135 -17.361 1.00 63.16 186 GLU A CA 1
ATOM 1459 C C . GLU A 1 186 ? -0.627 2.833 -17.496 1.00 63.16 186 GLU A C 1
ATOM 1461 O O . GLU A 1 186 ? -1.177 1.737 -17.617 1.00 63.16 186 GLU A O 1
ATOM 1466 N N . ILE A 1 187 ? 0.703 2.919 -17.446 1.00 65.19 187 ILE A N 1
ATOM 1467 C CA . ILE A 1 187 ? 1.569 1.739 -17.540 1.00 65.19 187 ILE A CA 1
ATOM 1468 C C . ILE A 1 187 ? 1.292 0.716 -16.421 1.00 65.19 187 ILE A C 1
ATOM 1470 O O . ILE A 1 187 ? 1.432 -0.484 -16.640 1.00 65.19 187 ILE A O 1
ATOM 1474 N N . ALA A 1 188 ? 0.868 1.173 -15.238 1.00 62.44 188 ALA A N 1
ATOM 1475 C CA . ALA A 1 188 ? 0.511 0.322 -14.103 1.00 62.44 188 ALA A CA 1
ATOM 1476 C C . ALA A 1 188 ? -0.894 -0.314 -14.210 1.00 62.44 188 ALA A C 1
ATOM 1478 O O . ALA A 1 188 ? -1.194 -1.245 -13.453 1.00 62.44 188 ALA A O 1
ATOM 1479 N N . ASP A 1 189 ? -1.724 0.142 -15.157 1.00 61.19 189 ASP A N 1
ATOM 1480 C CA . ASP A 1 189 ? -2.983 -0.506 -15.552 1.00 61.19 189 ASP A CA 1
ATOM 1481 C C . ASP A 1 189 ? -2.769 -1.607 -16.602 1.00 61.19 189 ASP A C 1
ATOM 1483 O O . ASP A 1 189 ? -3.624 -2.479 -16.809 1.00 61.19 189 ASP A O 1
ATOM 1487 N N . LEU A 1 190 ? -1.605 -1.617 -17.260 1.00 60.53 190 LEU A N 1
ATOM 1488 C CA . LEU A 1 190 ? -1.248 -2.709 -18.151 1.00 60.53 190 LEU A CA 1
ATOM 1489 C C . LEU A 1 190 ? -1.103 -4.008 -17.360 1.00 60.53 190 LEU A C 1
ATOM 1491 O O . LEU A 1 190 ? -0.545 -4.058 -16.266 1.00 60.53 190 LEU A O 1
ATOM 1495 N N . CYS A 1 191 ? -1.577 -5.099 -17.958 1.00 61.16 191 CYS A N 1
ATOM 1496 C CA . CYS A 1 191 ? -1.493 -6.439 -17.379 1.00 61.16 191 CYS A CA 1
ATOM 1497 C C . CYS A 1 191 ? -2.284 -6.633 -16.071 1.00 61.16 191 CYS A C 1
ATOM 1499 O O . CYS A 1 191 ? -2.079 -7.650 -15.402 1.00 61.16 191 CYS A O 1
ATOM 1501 N N . ILE A 1 192 ? -3.246 -5.756 -15.738 1.00 60.38 192 ILE A N 1
ATOM 1502 C CA . ILE A 1 192 ? -4.257 -6.064 -14.714 1.00 60.38 192 ILE A CA 1
ATOM 1503 C C . ILE A 1 192 ? -4.886 -7.429 -15.037 1.00 60.38 192 ILE A C 1
ATOM 1505 O O . ILE A 1 192 ? -5.330 -7.695 -16.154 1.00 60.38 192 ILE A O 1
ATOM 1509 N N . GLY A 1 193 ? -4.876 -8.332 -14.057 1.00 47.66 193 GLY A N 1
ATOM 1510 C CA . GLY A 1 193 ? -5.393 -9.690 -14.220 1.00 47.66 193 GLY A CA 1
ATOM 1511 C C . GLY A 1 193 ? -4.441 -10.699 -14.872 1.00 47.66 193 GLY A C 1
ATOM 1512 O O . GLY A 1 193 ? -4.792 -11.878 -14.930 1.00 47.66 193 GLY A O 1
ATOM 1513 N N . LYS A 1 194 ? -3.244 -10.290 -15.314 1.00 53.94 194 LYS A N 1
ATOM 1514 C CA . LYS A 1 194 ? -2.186 -11.187 -15.807 1.00 53.94 194 LYS A CA 1
ATOM 1515 C C . LYS A 1 194 ? -1.125 -11.373 -14.725 1.00 53.94 194 LYS A C 1
ATOM 1517 O O . LYS A 1 194 ? -0.136 -10.650 -14.659 1.00 53.94 194 LYS A O 1
ATOM 1522 N N . TYR A 1 195 ? -1.342 -12.361 -13.865 1.00 52.12 195 TYR A N 1
ATOM 1523 C CA . TYR A 1 195 ? -0.436 -12.677 -12.764 1.00 52.12 195 TYR A CA 1
ATOM 1524 C C . TYR A 1 195 ? 0.440 -13.873 -13.129 1.00 52.12 195 TYR A C 1
ATOM 1526 O O . TYR A 1 195 ? -0.081 -14.968 -13.302 1.00 52.12 195 TYR A O 1
ATOM 1534 N N . GLY A 1 196 ? 1.756 -13.655 -13.213 1.00 43.81 196 GLY A N 1
ATOM 1535 C CA . GLY A 1 196 ? 2.775 -14.703 -13.298 1.00 43.81 196 GLY A CA 1
ATOM 1536 C C . GLY A 1 196 ? 2.636 -15.664 -14.483 1.00 43.81 196 GLY A C 1
ATOM 1537 O O . GLY A 1 196 ? 1.949 -16.675 -14.404 1.00 43.81 196 GLY A O 1
ATOM 1538 N N . VAL A 1 197 ? 3.419 -15.435 -15.533 1.00 30.81 197 VAL A N 1
ATOM 1539 C CA . VAL A 1 197 ? 3.935 -16.533 -16.359 1.00 30.81 197 VAL A CA 1
ATOM 1540 C C . VAL A 1 197 ? 5.404 -16.688 -16.000 1.00 30.81 197 VAL A C 1
ATOM 1542 O O . VAL A 1 197 ? 6.152 -15.712 -16.033 1.00 30.81 197 VAL A O 1
ATOM 1545 N N . ARG A 1 198 ? 5.814 -17.900 -15.602 1.00 34.12 198 ARG A N 1
ATOM 1546 C CA . ARG A 1 198 ? 7.223 -18.285 -15.735 1.00 34.12 198 ARG A CA 1
ATOM 1547 C C . ARG A 1 198 ? 7.574 -18.039 -17.202 1.00 34.12 198 ARG A C 1
ATOM 1549 O O . ARG A 1 198 ? 6.929 -18.637 -18.062 1.00 34.12 198 ARG A O 1
ATOM 1556 N N . ILE A 1 199 ? 8.509 -17.131 -17.450 1.00 34.91 199 ILE A N 1
ATOM 1557 C CA . ILE A 1 199 ? 9.252 -17.101 -18.708 1.00 34.91 199 ILE A CA 1
ATOM 1558 C C . ILE A 1 199 ? 10.365 -18.135 -18.565 1.00 34.91 199 ILE A C 1
ATOM 1560 O O . ILE A 1 199 ? 10.957 -18.177 -17.458 1.00 34.91 199 ILE A O 1
#

pLDDT: mean 74.52, std 14.29, range [30.81, 92.81]

Foldseek 3Di:
DADFAQDAAEEEEEAAADDDPVLVVVVQVLQQQLLDDDPDPPGNVVVVVVLQVAAHPVRRTFYSHGHYDYYHYDHPRPVPQDDDPVVQVVSLVCQQVPPPRRDPPDPGNYHYDDDDQDPDDPCQPLLPPQHNDPVCVVPDDRDDDPVNCSSSVSVSVVVSLVVSCCRNPVPVPDQFPDPDPVDRHHVSNPCVVPPDDDD

Sequence (199 aa):
MGPVISPDITVHVVWYGTWKPAQKRIIREFINSFSAPIRRSPSVSDWWKVVQLYTNQTGSNISRTVTMGQEKNDRLLSQGRMLTRLSVQLVIKAAIKAKKNPLPAQSKGGLYFGWEIRKRLCPGLCVYPFAIPDYARRAVKPFKSPNGEVGVDVMISAITHKMAEMATNPLVNAWYASSDPADPVEIADLCIGKYGVRI

InterPro domains:
  IPR006766 Protein EXORDIUM-like [PF04674] (1-101)
  IPR006766 Protein EXORDIUM-like [PF04674] (120-196)
  IPR006766 Protein EXORDIUM-like [PTHR31279] (1-101)

Organism: Helianthus annuus (NCBI:txid4232)

Secondary structure (DSSP, 8-state):
------SPEEEEEEEES---HHHHHHHHHHHHHTTS--SSSS-HHHHHHHHTT-B-TTSPBPPS-EEEEEEEEETT-TT-S---HHHHHHHHHHHHT-SSSPPP--SSSEEEEE----SSS-HHHHSTTTS--GGGTTT-PPPPPSSS-HHHHHHHHHHHHHHHHHHH-TTSSS-BS---TTS--BTTTTTTT------

Radius of gyration: 17.57 Å; chains: 1; bounding box: 40×37×47 Å